Protein AF-A0A836RSI5-F1 (afdb_monomer_lite)

Sequence (346 aa):
MASHDTDRPVGLPMGRVRILQGLGRGTFRFGAGRRHGQEFLDGTPDRGEDDVMPGHDIHDKNGGCTPSCEEIVDILPEPFMVIGRDYRIVATNAAYRRHYGVSAEEVVGRRCHEVSHRSPVPCSQNGEHCPLEEVLARGEPFQVIHTHFDARGRRERVQLQAVPIRDAAGEVRFIGEYIHPIVERPLADELLVGRSARMLQLVSLLQRVAPTRTTVLLLGESGVGKEQAAKYVHHYSSRAEGPFVVVDCGTLGEQLIESELFGYEKGAFTGATSAKKGLFEAAEGGTLFIDEICELPLPLQTKLLRVLETGMVRRVGGTEYRQVDVRVIAATNRDIQAMVAEGRFR

Secondary structure (DSSP, 8-state):
--------------PPPEEEE-----------------------------------PPBPTTSPBPPPHHHHHHT-SS-EEEEETTSBEEEE-HHHHHHHT--STTTTTSBHHHHTS--SS-GGGGTS--HHHHHHHH-S-EEEEEEEE-TTS-EEEEEEEEEEEE-TTS-EEEEEEEEEE-------STT----SHHHHHHHHHHHHHTTS-S-EEEE--TTSSHHHHHHHHHHTSTTTTS-EEEEETTSS-HHHHHHHHHEE-TTSSTT--S-EE-HHHHTTTSEEEEETGGGS-HHHHHHHHHHHHH-EE--BT----EE---EEEEEESS-HHHHHHTTS--

Foldseek 3Di:
DDDDDDDDPDDFDDKAKDKDFDDDDDDDDDDDDDDDDDDDDDDDDDDDDDDPDDDDFDADPVRDGDDDPQRVQQVDQFWKWKAFLVQFTQYTYPNVCVFQVHDCVVGGRDGPCCQFVVDPDAPVVVVADGQSVVCLVPVAKDWDWDFGAGNVRDTWIWIKIWHFDADPVRHRGMIMITTQTLPPPPVPDPLDDDDDPSSSVLVSVLLVQLQDLTEMEIEIDPRNRLVSSVLSSQCNYPLNVFDEAEDELVPDDQVVLQCQAQWAAQPLDVPSNHTDHHSQQNRASGEYEYEACLSHAPVVLVQVVCCVVPQWGAHRVGDDIDHGRYRYYYYHHDDQVVCVVVVSHD

pLDDT: mean 78.24, std 23.55, range [19.39, 97.81]

Radius of gyration: 27.04 Å; chains: 1; bounding box: 60×68×81 Å

Structure (mmCIF, N/CA/C/O backbone):
data_AF-A0A836RSI5-F1
#
_entry.id   AF-A0A836RSI5-F1
#
loop_
_atom_site.group_PDB
_atom_site.id
_atom_site.type_symbol
_atom_site.label_atom_id
_atom_site.label_alt_id
_atom_site.label_comp_id
_atom_site.label_asym_id
_atom_site.label_entity_id
_atom_site.label_seq_id
_atom_site.pdbx_PDB_ins_code
_atom_site.Cartn_x
_atom_site.Cartn_y
_atom_site.Cartn_z
_atom_site.occupancy
_atom_site.B_iso_or_equiv
_atom_site.auth_seq_id
_atom_site.auth_comp_id
_atom_site.auth_asym_id
_atom_site.auth_atom_id
_atom_site.pdbx_PDB_model_num
ATOM 1 N N . MET A 1 1 ? 30.906 31.677 25.980 1.00 34.94 1 MET A N 1
ATOM 2 C CA . MET A 1 1 ? 31.162 31.198 24.606 1.00 34.94 1 MET A CA 1
ATOM 3 C C . MET A 1 1 ? 31.424 29.706 24.683 1.00 34.94 1 MET A C 1
ATOM 5 O O . MET A 1 1 ? 32.535 29.312 24.997 1.00 34.94 1 MET A O 1
ATOM 9 N N . ALA A 1 2 ? 30.390 28.892 24.502 1.00 27.67 2 ALA A N 1
ATOM 10 C CA . ALA A 1 2 ? 30.524 27.453 24.316 1.00 27.67 2 ALA A CA 1
ATOM 11 C C . ALA A 1 2 ? 29.662 27.114 23.100 1.00 27.67 2 ALA A C 1
ATOM 13 O O . ALA A 1 2 ? 28.466 27.397 23.080 1.00 27.67 2 ALA A O 1
ATOM 14 N N . SER A 1 3 ? 30.346 26.681 22.053 1.00 27.52 3 SER A N 1
ATOM 15 C CA . SER A 1 3 ? 29.849 26.413 20.715 1.00 27.52 3 SER A CA 1
ATOM 16 C C . SER A 1 3 ? 29.013 25.137 20.669 1.00 27.52 3 SER A C 1
ATOM 18 O O . SER A 1 3 ? 29.376 24.124 21.265 1.00 27.52 3 SER A O 1
ATOM 20 N N . HIS A 1 4 ? 27.923 25.225 19.911 1.00 30.23 4 HIS A N 1
ATOM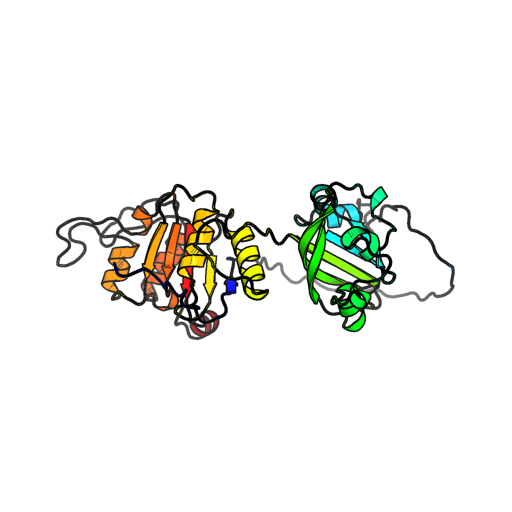 21 C CA . HIS A 1 4 ? 27.182 24.118 19.318 1.00 30.23 4 HIS A CA 1
ATOM 22 C C . HIS A 1 4 ? 28.097 23.166 18.536 1.00 30.23 4 HIS A C 1
ATOM 24 O O . HIS A 1 4 ? 28.929 23.651 17.778 1.00 30.23 4 HIS A O 1
ATOM 30 N N . ASP A 1 5 ? 27.908 21.857 18.730 1.00 28.20 5 ASP A N 1
ATOM 31 C CA . ASP A 1 5 ? 27.828 20.774 17.722 1.00 28.20 5 ASP A CA 1
ATOM 32 C C . ASP A 1 5 ? 27.964 19.429 18.474 1.00 28.20 5 ASP A C 1
ATOM 34 O O . ASP A 1 5 ? 28.908 19.212 19.226 1.00 28.20 5 ASP A O 1
ATOM 38 N N . THR A 1 6 ? 27.040 18.476 18.403 1.00 27.25 6 THR A N 1
ATOM 39 C CA . THR A 1 6 ? 26.722 17.723 17.191 1.00 27.25 6 THR A CA 1
ATOM 40 C C . THR A 1 6 ? 25.402 16.980 17.385 1.00 27.25 6 THR A C 1
ATOM 42 O O . THR A 1 6 ? 25.261 16.144 18.279 1.00 27.25 6 THR A O 1
ATOM 45 N N . ASP A 1 7 ? 24.454 17.269 16.50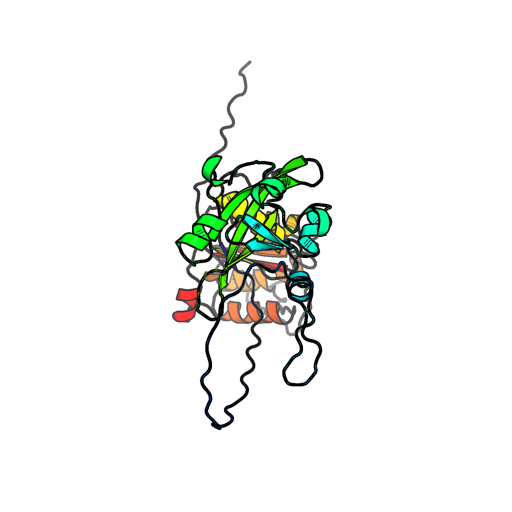3 1.00 29.47 7 ASP A N 1
ATOM 46 C CA . ASP A 1 7 ? 23.248 16.481 16.286 1.00 29.47 7 ASP A CA 1
ATOM 47 C C . ASP A 1 7 ? 23.637 15.279 15.406 1.00 29.47 7 ASP A C 1
ATOM 49 O O . ASP A 1 7 ? 23.950 15.422 14.221 1.00 29.47 7 ASP A O 1
ATOM 53 N N . ARG A 1 8 ? 23.756 14.086 16.003 1.00 24.39 8 ARG A N 1
ATOM 54 C CA . ARG A 1 8 ? 24.007 12.846 15.250 1.00 24.39 8 ARG A CA 1
ATOM 55 C C . ARG A 1 8 ? 22.661 12.229 14.868 1.00 24.39 8 ARG A C 1
ATOM 57 O O . ARG A 1 8 ? 21.928 11.837 15.775 1.00 24.39 8 ARG A O 1
ATOM 64 N N . PRO A 1 9 ? 22.356 12.032 13.572 1.00 25.66 9 PRO A N 1
ATOM 65 C CA . PRO A 1 9 ? 21.170 11.288 13.179 1.00 25.66 9 PRO A CA 1
ATOM 66 C C . PRO A 1 9 ? 21.317 9.832 13.634 1.00 25.66 9 PRO A C 1
ATOM 68 O O . PRO A 1 9 ? 22.233 9.113 13.226 1.00 25.66 9 PRO A O 1
ATOM 71 N N . VAL A 1 10 ? 20.417 9.411 14.520 1.00 25.97 10 VAL A N 1
ATOM 72 C CA . VAL A 1 10 ? 20.300 8.030 14.991 1.00 25.97 10 VAL A CA 1
ATOM 73 C C . VAL A 1 10 ? 19.854 7.170 13.808 1.00 25.97 10 VAL A C 1
ATOM 75 O O . VAL A 1 10 ? 18.738 7.302 13.310 1.00 25.97 10 VAL A O 1
ATOM 78 N N . GLY A 1 11 ? 20.743 6.302 13.323 1.00 24.23 11 GLY A N 1
ATOM 79 C CA . GLY A 1 11 ? 20.411 5.315 12.299 1.00 24.23 11 GLY A CA 1
ATOM 80 C C . GLY A 1 11 ? 19.395 4.309 12.839 1.00 24.23 11 GLY A C 1
ATOM 81 O O . GLY A 1 11 ? 19.700 3.560 13.764 1.00 24.23 11 GLY A O 1
ATOM 82 N N . LEU A 1 12 ? 18.191 4.294 12.263 1.00 27.52 12 LEU A N 1
ATOM 83 C CA . LEU A 1 12 ? 17.170 3.287 12.555 1.00 27.52 12 LEU A CA 1
ATOM 84 C C . LEU A 1 12 ? 17.584 1.923 11.959 1.00 27.52 12 LEU A C 1
ATOM 86 O O . LEU A 1 12 ? 18.074 1.878 10.825 1.00 27.52 12 LEU A O 1
ATOM 90 N N . PRO A 1 13 ? 17.397 0.803 12.683 1.00 25.72 13 PRO A N 1
ATOM 91 C CA . PRO A 1 13 ? 17.714 -0.530 12.178 1.00 25.72 13 PRO A CA 1
ATOM 92 C C . PRO A 1 13 ? 16.812 -0.910 10.990 1.00 25.72 13 PRO A C 1
ATOM 94 O O . PRO A 1 13 ? 15.602 -0.687 10.998 1.00 25.72 13 PRO A O 1
ATOM 97 N N . MET A 1 14 ? 17.415 -1.492 9.947 1.00 33.25 14 MET A N 1
ATOM 98 C CA . MET A 1 14 ? 16.729 -1.882 8.709 1.00 33.25 14 MET A CA 1
ATOM 99 C C . MET A 1 14 ? 15.898 -3.161 8.886 1.00 33.25 14 MET A C 1
ATOM 101 O O . MET A 1 14 ? 16.349 -4.251 8.534 1.00 33.25 14 MET A O 1
ATOM 105 N N . GLY A 1 15 ? 14.670 -3.037 9.384 1.00 32.12 15 GLY A N 1
ATOM 106 C CA . GLY A 1 15 ? 13.679 -4.113 9.302 1.00 32.12 15 GLY A CA 1
ATOM 107 C C . GLY A 1 15 ? 12.875 -4.077 7.994 1.00 32.12 15 GLY A C 1
ATOM 108 O O . GLY A 1 15 ? 12.830 -3.072 7.281 1.00 32.12 15 GLY A O 1
ATOM 109 N N . ARG A 1 16 ? 12.261 -5.206 7.623 1.00 42.44 16 ARG A N 1
ATOM 110 C CA . ARG A 1 16 ? 11.507 -5.351 6.363 1.00 42.44 16 ARG A CA 1
ATOM 111 C C . ARG A 1 16 ? 10.075 -4.848 6.533 1.00 42.44 16 ARG A C 1
ATOM 113 O O . ARG A 1 16 ? 9.347 -5.416 7.337 1.00 42.44 16 ARG A O 1
ATOM 120 N N . VAL A 1 17 ? 9.658 -3.867 5.727 1.00 39.50 17 VAL A N 1
ATOM 121 C CA . VAL A 1 17 ? 8.244 -3.474 5.600 1.00 39.50 17 VAL A CA 1
ATOM 122 C C . VAL A 1 17 ? 7.644 -4.084 4.326 1.00 39.50 17 VAL A C 1
ATOM 124 O O . VAL A 1 17 ? 8.194 -3.896 3.241 1.00 39.50 17 VAL A O 1
ATOM 127 N N . ARG A 1 18 ? 6.538 -4.830 4.431 1.00 55.84 18 ARG A N 1
ATOM 128 C CA . ARG A 1 18 ? 5.745 -5.340 3.291 1.00 55.84 18 ARG A CA 1
ATOM 129 C C . ARG A 1 18 ? 4.348 -4.726 3.306 1.00 55.84 18 ARG A C 1
ATOM 131 O O . ARG A 1 18 ? 3.788 -4.513 4.375 1.00 55.84 18 ARG A O 1
ATOM 138 N N . ILE A 1 19 ? 3.787 -4.486 2.123 1.00 48.62 19 ILE A N 1
ATOM 139 C CA . ILE A 1 19 ? 2.439 -3.936 1.949 1.00 48.62 19 ILE A CA 1
ATOM 140 C C . ILE A 1 19 ? 1.537 -5.016 1.350 1.00 48.62 19 ILE A C 1
ATOM 142 O O . ILE A 1 19 ? 1.866 -5.568 0.301 1.00 48.62 19 ILE A O 1
ATOM 146 N N . LEU A 1 20 ? 0.400 -5.294 1.991 1.00 57.97 20 LEU A N 1
ATOM 147 C CA . LEU A 1 20 ? -0.682 -6.091 1.405 1.00 57.97 20 LEU A CA 1
ATOM 148 C C . LEU A 1 20 ? -1.872 -5.174 1.097 1.00 57.97 20 LEU A C 1
ATOM 150 O O . LEU A 1 20 ? -2.328 -4.427 1.964 1.00 57.97 20 LEU A O 1
ATOM 154 N N . GLN A 1 21 ? -2.359 -5.221 -0.146 1.00 44.75 21 GLN A N 1
ATOM 155 C CA . GLN A 1 21 ? -3.597 -4.561 -0.564 1.00 44.75 21 GLN A CA 1
ATOM 156 C C . GLN A 1 21 ? -4.751 -5.564 -0.495 1.00 44.75 21 GLN A C 1
ATOM 158 O O . GLN A 1 21 ? -4.599 -6.715 -0.910 1.00 44.75 21 GLN A O 1
ATOM 163 N N . GLY A 1 22 ? -5.903 -5.132 0.024 1.00 36.94 22 GLY A N 1
ATOM 164 C CA . GLY A 1 22 ? -7.121 -5.939 0.047 1.00 36.94 22 GLY A CA 1
ATOM 165 C C . GLY A 1 22 ? -7.579 -6.288 -1.371 1.00 36.94 22 GLY A C 1
ATOM 166 O O . GLY A 1 22 ? -8.196 -5.471 -2.047 1.00 36.94 22 GLY A O 1
ATOM 167 N N . LEU A 1 23 ? -7.273 -7.505 -1.821 1.00 28.47 23 LEU A N 1
ATOM 168 C CA . LEU A 1 23 ? -7.879 -8.115 -3.000 1.00 28.47 23 LEU A CA 1
ATOM 169 C C . LEU A 1 23 ? -9.341 -8.429 -2.670 1.00 28.47 23 LEU A C 1
ATOM 171 O O . LEU A 1 23 ? -9.625 -9.374 -1.932 1.00 28.47 23 LEU A O 1
ATOM 175 N N . GLY A 1 24 ? -10.271 -7.654 -3.228 1.00 24.12 24 GLY A N 1
ATOM 176 C CA . GLY A 1 24 ? -11.671 -8.057 -3.307 1.00 24.12 24 GLY A CA 1
ATOM 177 C C . GLY A 1 24 ? -11.766 -9.398 -4.036 1.00 24.12 24 GLY A C 1
ATOM 178 O O . GLY A 1 24 ? -11.476 -9.490 -5.227 1.00 24.12 24 GLY A O 1
ATOM 179 N N . ARG A 1 25 ? -12.119 -10.462 -3.310 1.00 26.61 25 ARG A N 1
ATOM 180 C CA . ARG A 1 25 ? -12.379 -11.788 -3.877 1.00 26.61 25 ARG A CA 1
ATOM 181 C C . ARG A 1 25 ? -13.787 -11.823 -4.463 1.00 26.61 25 ARG A C 1
ATOM 183 O O . ARG A 1 25 ? -14.758 -11.643 -3.739 1.00 26.61 25 ARG A O 1
ATOM 190 N N . GLY A 1 26 ? -13.883 -12.161 -5.744 1.00 21.77 26 GLY A N 1
ATOM 191 C CA . GLY A 1 26 ? -15.102 -12.656 -6.378 1.00 21.77 26 GLY A CA 1
ATOM 192 C C . GLY A 1 26 ? -14.785 -13.902 -7.200 1.00 21.77 26 GLY A C 1
ATOM 193 O O . GLY A 1 26 ? -14.620 -13.820 -8.410 1.00 21.77 26 GLY A O 1
ATOM 194 N N . THR A 1 27 ? -14.644 -15.060 -6.554 1.00 21.83 27 THR A N 1
ATOM 195 C CA . THR A 1 27 ? -14.546 -16.361 -7.233 1.00 21.83 27 THR A CA 1
ATOM 196 C C . THR A 1 27 ? -15.952 -16.900 -7.495 1.00 21.83 27 THR A C 1
ATOM 198 O O . THR A 1 27 ? -16.599 -17.428 -6.593 1.00 21.83 27 THR A O 1
ATOM 201 N N . PHE A 1 28 ? -16.423 -16.801 -8.739 1.00 20.34 28 PHE A N 1
ATOM 202 C CA . PHE A 1 28 ? -17.609 -17.521 -9.206 1.00 20.34 28 PHE A CA 1
ATOM 203 C C . PHE A 1 28 ? -17.212 -18.937 -9.647 1.00 20.34 28 PHE A C 1
ATOM 205 O O . PHE A 1 28 ? -16.355 -19.113 -10.510 1.00 20.34 28 PHE A O 1
ATOM 212 N N . ARG A 1 29 ? -17.838 -19.959 -9.051 1.00 19.39 29 ARG A N 1
ATOM 213 C CA . ARG A 1 29 ? -17.830 -21.338 -9.563 1.00 19.39 29 ARG A CA 1
ATOM 214 C C . ARG A 1 29 ? -19.018 -21.511 -10.508 1.00 19.39 29 ARG A C 1
ATOM 216 O O . ARG A 1 29 ? -20.154 -21.367 -10.068 1.00 19.39 29 ARG A O 1
ATOM 223 N N . PHE A 1 30 ? -18.756 -21.911 -11.749 1.00 22.53 30 PHE A N 1
ATOM 224 C CA . PHE A 1 30 ? -19.751 -22.562 -12.605 1.00 22.53 30 PHE A CA 1
ATOM 225 C C . PHE A 1 30 ? -19.312 -23.990 -12.930 1.00 22.53 30 PHE A C 1
ATOM 227 O O . PHE A 1 30 ? -18.125 -24.305 -12.982 1.00 22.53 30 PHE A O 1
ATOM 234 N N . GLY A 1 31 ? -20.316 -24.862 -12.992 1.00 22.73 31 GLY A N 1
ATOM 235 C CA . GLY A 1 31 ? -20.210 -26.304 -12.833 1.00 22.73 31 GLY A CA 1
ATOM 236 C C . GLY A 1 31 ? -19.827 -27.085 -14.085 1.00 22.73 31 GLY A C 1
ATOM 237 O O . GLY A 1 31 ? -19.764 -26.573 -15.198 1.00 22.73 31 GLY A O 1
ATOM 238 N N . ALA A 1 32 ? -19.576 -28.369 -13.842 1.00 24.48 32 ALA A N 1
ATOM 239 C CA . ALA A 1 32 ? -19.104 -29.352 -14.800 1.00 24.48 32 ALA A CA 1
ATOM 240 C C . ALA A 1 32 ? -20.077 -29.584 -15.974 1.00 24.48 32 ALA A C 1
ATOM 242 O O . ALA A 1 32 ? -21.269 -29.820 -15.775 1.00 24.48 32 ALA A O 1
ATOM 243 N N . GLY A 1 33 ? -19.525 -29.613 -17.190 1.00 24.66 33 GLY A N 1
ATOM 244 C CA . GLY A 1 33 ? -20.195 -29.972 -18.441 1.00 24.66 33 GLY A CA 1
ATOM 245 C C . GLY A 1 33 ? -19.287 -30.855 -19.303 1.00 24.66 33 GLY A C 1
ATOM 246 O O . GLY A 1 33 ? -18.088 -30.630 -19.373 1.00 24.66 33 GLY A O 1
ATOM 247 N N . ARG A 1 34 ? -19.856 -31.920 -19.871 1.00 26.00 34 ARG A N 1
ATOM 248 C CA . ARG A 1 34 ? -19.208 -33.143 -20.382 1.00 26.00 34 ARG A CA 1
ATOM 249 C C . ARG A 1 34 ? -18.391 -32.995 -21.684 1.00 26.00 34 ARG A C 1
ATOM 251 O O . ARG A 1 34 ? -18.621 -32.110 -22.493 1.00 26.00 34 ARG A O 1
ATOM 258 N N . ARG A 1 35 ? -17.519 -34.000 -21.861 1.00 26.81 35 ARG A N 1
ATOM 259 C CA . ARG A 1 35 ? -16.724 -34.447 -23.030 1.00 26.81 35 ARG A CA 1
ATOM 260 C C . ARG A 1 35 ? -17.459 -34.441 -24.380 1.00 26.81 35 ARG A C 1
ATOM 262 O O . ARG A 1 35 ? -18.623 -34.820 -24.391 1.00 26.81 35 ARG A O 1
ATOM 269 N N . HIS A 1 36 ? -16.700 -34.239 -25.465 1.00 27.55 36 HIS A N 1
ATOM 270 C CA . HIS A 1 36 ? -16.528 -35.019 -26.727 1.00 27.55 36 HIS A CA 1
ATOM 271 C C . HIS A 1 36 ? -15.366 -34.299 -27.479 1.00 27.55 36 HIS A C 1
ATOM 273 O O . HIS A 1 36 ? -15.321 -33.079 -27.422 1.00 27.55 36 HIS A O 1
ATOM 279 N N . GLY A 1 37 ? -14.329 -34.868 -28.102 1.00 23.00 37 GLY A N 1
ATOM 280 C CA . GLY A 1 37 ? -14.074 -36.195 -28.652 1.00 23.00 37 GLY A CA 1
ATOM 281 C C . GLY A 1 37 ? -14.062 -36.135 -30.187 1.00 23.00 37 GLY A C 1
ATOM 282 O O . GLY A 1 37 ? -15.122 -36.377 -30.745 1.00 23.00 37 GLY A O 1
ATOM 283 N N . GLN A 1 38 ? -12.927 -35.820 -30.844 1.00 27.62 38 GLN A N 1
ATOM 284 C CA . GLN A 1 38 ? -12.587 -36.286 -32.211 1.00 27.62 38 GLN A CA 1
ATOM 285 C C . GLN A 1 38 ? -11.153 -35.924 -32.665 1.00 27.62 38 GLN A C 1
ATOM 287 O O . GLN A 1 38 ? -10.589 -34.926 -32.224 1.00 27.62 38 GLN A O 1
ATOM 292 N N . GLU A 1 39 ? -10.585 -36.792 -33.508 1.00 24.47 39 GLU A N 1
ATOM 293 C CA . GLU A 1 39 ? -9.169 -36.954 -33.883 1.00 24.47 39 GLU A CA 1
ATOM 294 C C . GLU A 1 39 ? -8.815 -36.457 -35.313 1.00 24.47 39 GLU A C 1
ATOM 296 O O . GLU A 1 39 ? -9.712 -36.238 -36.126 1.00 24.47 39 GLU A O 1
ATOM 301 N N . PHE A 1 40 ? -7.494 -36.461 -35.599 1.00 25.19 40 PHE A N 1
ATOM 302 C CA . PHE A 1 40 ? -6.768 -36.519 -36.897 1.00 25.19 40 PHE A CA 1
ATOM 303 C C . PHE A 1 40 ? -6.760 -35.231 -37.771 1.00 25.19 40 PHE A C 1
ATOM 305 O O . PHE A 1 40 ? -7.749 -34.518 -37.831 1.00 25.19 40 PHE A O 1
ATOM 312 N N . LEU A 1 41 ? -5.680 -34.802 -38.451 1.00 27.27 41 LEU A N 1
ATOM 313 C CA . LEU A 1 41 ? -4.585 -35.502 -39.144 1.00 27.27 41 LEU A CA 1
ATOM 314 C C . LEU A 1 41 ? -3.234 -34.747 -39.102 1.00 27.27 41 LEU A C 1
ATOM 316 O O . LEU A 1 41 ? -3.162 -33.540 -38.886 1.00 27.27 41 LEU A O 1
ATOM 320 N N . ASP A 1 42 ? -2.206 -35.545 -39.376 1.00 26.56 42 ASP A N 1
ATOM 321 C CA . ASP A 1 42 ? -0.772 -35.311 -39.558 1.00 26.56 42 ASP A CA 1
ATOM 322 C C . ASP A 1 42 ? -0.417 -34.414 -40.768 1.00 26.56 42 ASP A C 1
ATOM 324 O O . ASP A 1 42 ? -1.144 -34.395 -41.764 1.00 26.56 42 ASP A O 1
ATOM 328 N N . GLY A 1 43 ? 0.727 -33.718 -40.711 1.00 25.45 43 GLY A N 1
ATOM 329 C CA . GLY A 1 43 ? 1.243 -32.925 -41.836 1.00 25.45 43 GLY A CA 1
ATOM 330 C C . GLY A 1 43 ? 2.348 -31.918 -41.484 1.00 25.45 43 GLY A C 1
ATOM 331 O O . GLY A 1 43 ? 2.076 -30.772 -41.147 1.00 25.45 43 GLY A O 1
ATOM 332 N N . THR A 1 44 ? 3.607 -32.325 -41.640 1.00 25.98 44 THR A N 1
ATOM 333 C CA . THR A 1 44 ? 4.763 -31.447 -41.950 1.00 25.98 44 THR A CA 1
ATOM 334 C C . THR A 1 44 ? 5.313 -31.875 -43.327 1.00 25.98 44 THR A C 1
ATOM 336 O O . THR A 1 44 ? 4.912 -32.957 -43.772 1.00 25.98 44 THR A O 1
ATOM 339 N N . PRO A 1 45 ? 6.217 -31.141 -44.025 1.00 43.22 45 PRO A N 1
ATOM 340 C CA . PRO A 1 45 ? 7.017 -29.968 -43.618 1.00 43.22 45 PRO A CA 1
ATOM 341 C C . PRO A 1 45 ? 7.093 -28.827 -44.676 1.00 43.22 45 PRO A C 1
ATOM 343 O O . PRO A 1 45 ? 6.623 -28.990 -45.795 1.00 43.22 45 PRO A O 1
ATOM 346 N N . ASP A 1 46 ? 7.697 -27.674 -44.346 1.00 26.36 46 ASP A N 1
ATOM 347 C CA . ASP A 1 46 ? 8.992 -27.193 -44.899 1.00 26.36 46 ASP A CA 1
ATOM 348 C C . ASP A 1 46 ? 9.272 -25.703 -44.563 1.00 26.36 46 ASP A C 1
ATOM 350 O O . ASP A 1 46 ? 8.382 -24.943 -44.187 1.00 26.36 46 ASP A O 1
ATOM 354 N N . ARG A 1 47 ? 10.557 -25.342 -44.625 1.00 39.72 47 ARG A N 1
ATOM 355 C CA . ARG A 1 47 ? 11.243 -24.106 -44.219 1.00 39.72 47 ARG A CA 1
ATOM 356 C C . ARG A 1 47 ? 11.028 -22.918 -45.177 1.00 39.72 47 ARG A C 1
ATOM 358 O O . ARG A 1 47 ? 10.928 -23.103 -46.383 1.00 39.72 47 ARG A O 1
ATOM 365 N N . GLY A 1 48 ? 11.135 -21.707 -44.627 1.00 26.17 48 GLY A N 1
ATOM 366 C CA . GLY A 1 48 ? 11.342 -20.420 -45.319 1.00 26.17 48 GLY A CA 1
ATOM 367 C C . GLY A 1 48 ? 11.095 -19.289 -44.313 1.00 26.17 48 GLY A C 1
ATOM 368 O O . GLY A 1 48 ? 10.011 -19.229 -43.751 1.00 26.17 48 GLY A O 1
ATOM 369 N N . GLU A 1 49 ? 12.149 -18.692 -43.757 1.00 32.38 49 GLU A N 1
ATOM 370 C CA . GLU A 1 49 ? 12.696 -17.368 -44.117 1.00 32.38 49 GLU A CA 1
ATOM 371 C C . GLU A 1 49 ? 11.922 -16.183 -43.512 1.00 32.38 49 GLU A C 1
ATOM 373 O O . GLU A 1 49 ? 10.725 -16.239 -43.255 1.00 32.38 49 GLU A O 1
ATOM 378 N N . ASP A 1 50 ? 12.696 -15.162 -43.152 1.00 44.12 50 ASP A N 1
ATOM 379 C CA . ASP A 1 50 ? 12.346 -14.038 -42.294 1.00 44.12 50 ASP A CA 1
ATOM 380 C C . ASP A 1 50 ? 11.256 -13.143 -42.897 1.00 44.12 50 ASP A C 1
ATOM 382 O O . ASP A 1 50 ? 11.504 -12.457 -43.884 1.00 44.12 50 ASP A O 1
ATOM 386 N N . ASP A 1 51 ? 10.098 -13.059 -42.237 1.00 31.50 51 ASP A N 1
ATOM 387 C CA . ASP A 1 51 ? 9.093 -12.034 -42.522 1.00 31.50 51 ASP A CA 1
ATOM 388 C C . ASP A 1 51 ? 8.816 -11.185 -41.275 1.00 31.50 51 ASP A C 1
ATOM 390 O O . ASP A 1 51 ? 8.334 -11.644 -40.232 1.00 31.50 51 ASP A O 1
ATOM 394 N N . VAL A 1 52 ? 9.143 -9.899 -41.402 1.00 37.31 52 VAL A N 1
ATOM 395 C CA . VAL A 1 52 ? 8.676 -8.821 -40.530 1.00 37.31 52 VAL A CA 1
ATOM 396 C C . VAL A 1 52 ? 7.157 -8.760 -40.680 1.00 37.31 52 VAL A C 1
ATOM 398 O O . VAL A 1 52 ? 6.663 -8.310 -41.706 1.00 37.31 52 VAL A O 1
ATOM 401 N N . MET A 1 53 ? 6.422 -9.240 -39.676 1.00 35.66 53 MET A N 1
ATOM 402 C CA . MET A 1 53 ? 4.957 -9.313 -39.708 1.00 35.66 53 MET A CA 1
ATOM 403 C C . MET A 1 53 ? 4.338 -7.908 -39.821 1.00 35.66 53 MET A C 1
ATOM 405 O O . MET A 1 53 ? 4.435 -7.138 -38.860 1.00 35.66 53 MET A O 1
ATOM 409 N N . PRO A 1 54 ? 3.663 -7.558 -40.933 1.00 36.31 54 PRO A N 1
ATOM 410 C CA . PRO A 1 54 ? 2.715 -6.457 -40.937 1.00 36.31 54 PRO A CA 1
ATOM 411 C C . PRO A 1 54 ? 1.453 -6.913 -40.193 1.00 36.31 54 PRO A C 1
ATOM 413 O O . PRO A 1 54 ? 1.113 -8.097 -40.207 1.00 36.31 54 PRO A O 1
ATOM 416 N N . GLY A 1 55 ? 0.768 -5.987 -39.520 1.00 42.78 55 GLY A N 1
ATOM 417 C CA . GLY A 1 55 ? -0.445 -6.278 -38.754 1.00 42.78 55 GLY A CA 1
ATOM 418 C C . GLY A 1 55 ? -1.483 -7.032 -39.590 1.00 42.78 55 GLY A C 1
ATOM 419 O O . GLY A 1 55 ? -2.096 -6.458 -40.484 1.00 42.78 55 GLY A O 1
ATOM 420 N N . HIS A 1 56 ? -1.661 -8.318 -39.295 1.00 43.78 56 HIS A N 1
ATOM 421 C CA . HIS A 1 56 ? -2.746 -9.135 -39.817 1.00 43.78 56 HIS A CA 1
ATOM 422 C C . HIS A 1 56 ? -3.766 -9.356 -38.705 1.00 43.78 56 HIS A C 1
ATOM 424 O O . HIS A 1 56 ? -3.423 -9.858 -37.632 1.00 43.78 56 HIS A O 1
ATOM 430 N N . ASP A 1 57 ? -5.018 -8.998 -38.988 1.00 40.91 57 ASP A N 1
ATOM 431 C CA . ASP A 1 57 ? -6.165 -9.320 -38.149 1.00 40.91 57 ASP A CA 1
ATOM 432 C C . ASP A 1 57 ? -6.237 -10.839 -37.952 1.00 40.91 57 ASP A C 1
ATOM 434 O O . ASP A 1 57 ? -6.396 -11.619 -38.896 1.00 40.91 57 ASP A O 1
ATOM 438 N N . ILE A 1 58 ? -6.088 -11.276 -36.703 1.00 47.09 58 ILE A N 1
ATOM 439 C CA . ILE A 1 58 ? -6.283 -12.672 -36.324 1.00 47.09 58 ILE A CA 1
ATOM 440 C C . ILE A 1 58 ? -7.803 -12.876 -36.267 1.00 47.09 58 ILE A C 1
ATOM 442 O O . ILE A 1 58 ? -8.492 -12.199 -35.510 1.00 47.09 58 ILE A O 1
ATOM 446 N N . HIS A 1 59 ? -8.370 -13.777 -37.065 1.00 45.44 59 HIS A N 1
ATOM 447 C CA . HIS A 1 59 ? -9.795 -14.121 -36.979 1.00 45.44 59 HIS A CA 1
ATOM 448 C C . HIS A 1 59 ? -10.004 -15.303 -36.018 1.00 45.44 59 HIS A C 1
ATOM 450 O O . HIS A 1 59 ? -9.331 -16.327 -36.147 1.00 45.44 59 HIS A O 1
ATOM 456 N N . ASP A 1 60 ? -10.945 -15.190 -35.072 1.00 55.91 60 ASP A N 1
ATOM 457 C CA . ASP A 1 60 ? -11.368 -16.324 -34.235 1.00 55.91 60 ASP A CA 1
ATOM 458 C C . ASP A 1 60 ? -12.148 -17.343 -35.090 1.00 55.91 60 ASP A C 1
ATOM 460 O O . ASP A 1 60 ? -12.763 -16.992 -36.101 1.00 55.91 60 ASP A O 1
ATOM 464 N N . LYS A 1 61 ? -12.185 -18.612 -34.663 1.00 55.88 61 LYS A N 1
ATOM 465 C CA . LYS A 1 61 ? -12.862 -19.741 -35.329 1.00 55.88 61 LYS A CA 1
ATOM 466 C C . LYS A 1 61 ? -14.354 -19.497 -35.616 1.00 55.88 61 LYS A C 1
ATOM 468 O O . LYS A 1 61 ? -14.942 -20.244 -36.392 1.00 55.88 61 LYS A O 1
ATOM 473 N N . ASN A 1 62 ? -14.945 -18.457 -35.024 1.00 52.62 62 ASN A N 1
ATOM 474 C CA . ASN A 1 62 ? -16.338 -18.041 -35.191 1.00 52.62 62 ASN A CA 1
ATOM 475 C C . ASN A 1 62 ? -16.528 -16.725 -35.981 1.00 52.62 62 ASN A C 1
ATOM 477 O O . ASN A 1 62 ? -17.626 -16.173 -35.971 1.00 52.62 62 ASN A O 1
ATOM 481 N N . GLY A 1 63 ? -15.495 -16.195 -36.648 1.00 54.44 63 GLY A N 1
ATOM 482 C CA . GLY A 1 63 ? -15.606 -14.970 -37.458 1.00 54.44 63 GLY A CA 1
ATOM 483 C C . GLY A 1 63 ? -15.756 -13.676 -36.646 1.00 54.44 63 GLY A C 1
ATOM 484 O O . GLY A 1 63 ? -16.172 -12.654 -37.187 1.00 54.44 63 GLY A O 1
ATOM 485 N N . GLY A 1 64 ? -15.432 -13.713 -35.350 1.00 60.53 64 GLY A N 1
ATOM 486 C CA . GLY A 1 64 ? -15.311 -12.524 -34.508 1.00 60.53 64 GLY A CA 1
ATOM 487 C C . GLY A 1 64 ? -13.976 -11.803 -34.722 1.00 60.53 64 GLY A C 1
ATOM 488 O O . GLY A 1 64 ? -12.982 -12.419 -35.112 1.00 60.53 64 GLY A O 1
ATOM 489 N N . CYS A 1 65 ? -13.961 -10.494 -34.456 1.00 62.38 65 CYS A N 1
ATOM 490 C CA . CYS A 1 65 ? -12.737 -9.694 -34.409 1.00 62.38 65 CYS A CA 1
ATOM 491 C C . CYS A 1 65 ? -11.901 -10.131 -33.195 1.00 62.38 65 CYS A C 1
ATOM 493 O O . CYS A 1 65 ? -12.377 -10.026 -32.061 1.00 62.38 65 CYS A O 1
ATOM 495 N N . THR A 1 66 ? -10.693 -10.653 -33.421 1.00 68.81 66 THR A N 1
ATOM 496 C CA . THR A 1 66 ? -9.746 -10.936 -32.334 1.00 68.81 66 THR A CA 1
ATOM 497 C C . THR A 1 66 ? -8.889 -9.694 -32.142 1.00 68.81 66 THR A C 1
ATOM 499 O O . THR A 1 66 ? -8.370 -9.184 -33.135 1.00 68.81 66 THR A O 1
ATOM 502 N N . PRO A 1 67 ? -8.722 -9.197 -30.907 1.00 79.69 67 PRO A N 1
ATOM 503 C CA . PRO A 1 67 ? -7.876 -8.039 -30.675 1.00 79.69 67 PRO A CA 1
ATOM 504 C C . PRO A 1 67 ? -6.437 -8.346 -31.091 1.00 79.69 67 PRO A C 1
ATOM 506 O O . PRO A 1 67 ? -5.905 -9.428 -30.820 1.00 79.69 67 PRO A O 1
ATOM 509 N N . SER A 1 68 ? -5.804 -7.372 -31.730 1.00 82.62 68 SER A N 1
ATOM 510 C CA . SER A 1 68 ? -4.383 -7.395 -32.041 1.00 82.62 68 SER A CA 1
ATOM 511 C C . SER A 1 68 ? -3.542 -7.422 -30.759 1.00 82.62 68 SER A C 1
ATOM 513 O O . SER A 1 68 ? -3.967 -6.986 -29.685 1.00 82.62 68 SER A O 1
ATOM 515 N N . CYS A 1 69 ? -2.299 -7.902 -30.857 1.00 79.69 69 CYS A N 1
ATOM 516 C CA . CYS A 1 69 ? -1.364 -7.862 -29.729 1.00 79.69 69 CYS A CA 1
ATOM 517 C C . CYS A 1 69 ? -1.151 -6.434 -29.199 1.00 79.69 69 CYS A C 1
ATOM 519 O O . CYS A 1 69 ? -0.944 -6.267 -27.999 1.00 79.69 69 CYS A O 1
ATOM 521 N N . GLU A 1 70 ? -1.218 -5.423 -30.072 1.00 80.88 70 GLU A N 1
ATOM 522 C CA . GLU A 1 70 ? -1.101 -4.013 -29.695 1.00 80.88 70 GLU A CA 1
ATOM 523 C C . GLU A 1 70 ? -2.298 -3.557 -28.850 1.00 80.88 70 GLU A C 1
ATOM 525 O O . GLU A 1 70 ? -2.110 -3.018 -27.760 1.00 80.88 70 GLU A O 1
ATOM 530 N N . GLU A 1 71 ? -3.521 -3.873 -29.280 1.00 84.38 71 GLU A N 1
ATOM 531 C CA . GLU A 1 71 ? -4.737 -3.578 -28.513 1.00 84.38 71 GLU A CA 1
ATOM 532 C C . GLU A 1 71 ? -4.737 -4.271 -27.147 1.00 84.38 71 GLU A C 1
ATOM 534 O O . GLU A 1 71 ? -5.175 -3.686 -26.158 1.00 84.38 71 GLU A O 1
ATOM 539 N N . ILE A 1 72 ? -4.203 -5.495 -27.064 1.00 88.19 72 ILE A N 1
ATOM 540 C CA . ILE A 1 72 ? -4.083 -6.227 -25.798 1.00 88.19 72 ILE A CA 1
ATOM 541 C C . ILE A 1 72 ? -3.109 -5.529 -24.847 1.00 88.19 72 ILE A C 1
ATOM 543 O O . ILE A 1 72 ? -3.418 -5.395 -23.666 1.00 88.19 72 ILE A O 1
ATOM 547 N N . VAL A 1 73 ? -1.933 -5.092 -25.307 1.00 90.38 73 VAL A N 1
ATOM 548 C CA . VAL A 1 73 ? -0.968 -4.435 -24.406 1.00 90.38 73 VAL A CA 1
ATOM 549 C C . VAL A 1 73 ? -1.385 -3.007 -24.045 1.00 90.38 73 VAL A C 1
ATOM 551 O O . VAL A 1 73 ? -1.034 -2.527 -22.965 1.00 90.38 73 VAL A O 1
ATOM 554 N N . ASP A 1 74 ? -2.172 -2.339 -24.892 1.00 92.31 74 ASP A N 1
ATOM 555 C CA . ASP A 1 74 ? -2.677 -0.980 -24.663 1.00 92.31 74 ASP A CA 1
ATOM 556 C C . ASP A 1 74 ? -3.664 -0.872 -23.491 1.00 92.31 74 ASP A C 1
ATOM 558 O O . ASP A 1 74 ? -3.788 0.206 -22.904 1.00 92.31 74 ASP A O 1
ATOM 562 N N . ILE A 1 75 ? -4.300 -1.976 -23.076 1.00 88.88 75 ILE A N 1
ATOM 563 C CA . ILE A 1 75 ? -5.151 -1.990 -21.872 1.00 88.88 75 ILE A CA 1
ATOM 564 C C . ILE A 1 75 ? -4.335 -1.911 -20.574 1.00 88.88 75 ILE A C 1
ATOM 566 O O . ILE A 1 75 ? -4.893 -1.628 -19.511 1.00 88.88 75 ILE A O 1
ATOM 570 N N . LEU A 1 76 ? -3.030 -2.205 -20.630 1.00 88.69 76 LEU A N 1
ATOM 571 C CA . LEU A 1 76 ? -2.181 -2.206 -19.446 1.00 88.69 76 LEU A CA 1
ATOM 572 C C . LEU A 1 76 ? -1.968 -0.759 -18.968 1.00 88.69 76 LEU A C 1
ATOM 574 O O . LEU A 1 76 ? -1.553 0.098 -19.751 1.00 88.69 76 LEU A O 1
ATOM 578 N N . PRO A 1 77 ? -2.226 -0.463 -17.681 1.00 83.25 77 PRO A N 1
ATOM 579 C CA . PRO A 1 77 ? -2.207 0.910 -17.177 1.00 83.25 77 PRO A CA 1
ATOM 580 C C . PRO A 1 77 ? -0.792 1.487 -17.037 1.00 83.25 77 PRO A C 1
ATOM 582 O O . PRO A 1 77 ? -0.625 2.705 -16.974 1.00 83.25 77 PRO A O 1
ATOM 585 N N . GLU A 1 78 ? 0.222 0.626 -16.963 1.00 87.31 78 GLU A N 1
ATOM 586 C CA . GLU A 1 78 ? 1.619 0.996 -16.739 1.00 87.31 78 GLU A CA 1
ATOM 587 C C . GLU A 1 78 ? 2.429 0.899 -18.039 1.00 87.31 78 GLU A C 1
ATOM 589 O O . GLU A 1 78 ? 2.063 0.112 -18.918 1.00 87.31 78 GLU A O 1
ATOM 594 N N . PRO A 1 79 ? 3.518 1.681 -18.191 1.00 95.00 79 PRO A N 1
ATOM 595 C CA . PRO A 1 79 ? 4.422 1.555 -19.325 1.00 95.00 79 PRO A CA 1
ATOM 596 C C . PRO A 1 79 ? 4.885 0.110 -19.517 1.00 95.00 79 PRO A C 1
ATOM 598 O O . PRO A 1 79 ? 5.460 -0.499 -18.614 1.00 95.00 79 PRO A O 1
ATOM 601 N N . PHE A 1 80 ? 4.616 -0.427 -20.702 1.00 96.31 80 PHE A N 1
ATOM 602 C CA . PHE A 1 80 ? 4.901 -1.809 -21.044 1.00 96.31 80 PHE A CA 1
ATOM 603 C C . PHE A 1 80 ? 5.475 -1.907 -22.453 1.00 96.31 80 PHE A C 1
ATOM 605 O O . PHE A 1 80 ? 5.050 -1.193 -23.368 1.00 96.31 80 PHE A O 1
ATOM 612 N N . MET A 1 81 ? 6.426 -2.816 -22.631 1.00 95.62 81 MET A N 1
ATOM 613 C CA . MET A 1 81 ? 7.019 -3.113 -23.929 1.00 95.62 81 MET A CA 1
ATOM 614 C C . MET A 1 81 ? 7.297 -4.604 -24.095 1.00 95.62 81 MET A C 1
ATOM 616 O O . MET A 1 81 ? 7.470 -5.331 -23.122 1.00 95.62 81 MET A O 1
ATOM 620 N N . VAL A 1 82 ? 7.352 -5.052 -25.346 1.00 96.50 82 VAL A N 1
ATOM 621 C CA . VAL A 1 82 ? 7.703 -6.423 -25.721 1.00 96.50 82 VAL A CA 1
ATOM 622 C C . VAL A 1 82 ? 9.030 -6.403 -26.461 1.00 96.50 82 VAL A C 1
ATOM 624 O O . VAL A 1 82 ? 9.203 -5.626 -27.399 1.00 96.50 82 VAL A O 1
ATOM 627 N N . ILE A 1 83 ? 9.958 -7.262 -26.050 1.00 97.19 83 ILE A N 1
ATOM 628 C CA . ILE A 1 83 ? 11.325 -7.316 -26.567 1.00 97.19 83 ILE A CA 1
ATOM 629 C C . ILE A 1 83 ? 11.617 -8.725 -27.096 1.00 97.19 83 ILE A C 1
ATOM 631 O O . ILE A 1 83 ? 11.316 -9.724 -26.441 1.00 97.19 83 ILE A O 1
ATOM 635 N N . GLY A 1 84 ? 12.185 -8.806 -28.298 1.00 95.50 84 GLY A N 1
ATOM 636 C CA . GLY A 1 84 ? 12.676 -10.037 -28.911 1.00 95.50 84 GLY A CA 1
ATOM 637 C C . GLY A 1 84 ? 14.050 -10.457 -28.385 1.00 95.50 84 GLY A C 1
ATOM 638 O O . GLY A 1 84 ? 14.759 -9.690 -27.737 1.00 95.50 84 GLY A O 1
ATOM 639 N N . ARG A 1 85 ? 14.457 -11.692 -28.697 1.00 94.75 85 ARG A N 1
ATOM 640 C CA . ARG A 1 85 ? 15.734 -12.282 -28.237 1.00 94.75 85 ARG A CA 1
ATOM 641 C C . ARG A 1 85 ? 16.981 -11.532 -28.721 1.00 94.75 85 ARG A C 1
ATOM 643 O O . ARG A 1 85 ? 18.045 -11.686 -28.135 1.00 94.75 85 ARG A O 1
ATOM 650 N N . ASP A 1 86 ? 16.854 -10.734 -29.778 1.00 95.38 86 ASP A N 1
ATOM 651 C CA . ASP A 1 86 ? 17.905 -9.909 -30.380 1.00 95.38 86 ASP A CA 1
ATOM 652 C C . ASP A 1 86 ? 17.887 -8.451 -29.878 1.00 95.38 86 ASP A C 1
ATOM 654 O O . ASP A 1 86 ? 18.431 -7.554 -30.528 1.00 95.38 86 ASP A O 1
ATOM 658 N N . TYR A 1 87 ? 17.274 -8.218 -28.712 1.00 97.00 87 TYR A N 1
ATOM 659 C CA . TYR A 1 87 ? 17.092 -6.916 -28.065 1.00 97.00 87 TYR A CA 1
ATOM 660 C C . TYR A 1 87 ? 16.120 -5.976 -28.782 1.00 97.00 87 TYR A C 1
ATOM 662 O O . TYR A 1 87 ? 15.914 -4.863 -28.295 1.00 97.00 87 TYR A O 1
ATOM 670 N N . ARG A 1 88 ? 15.511 -6.368 -29.910 1.00 97.12 88 ARG A N 1
ATOM 671 C CA . ARG A 1 88 ? 14.596 -5.483 -30.641 1.00 97.12 88 ARG A CA 1
ATOM 672 C C . ARG A 1 88 ? 13.258 -5.343 -29.947 1.00 97.12 88 ARG A C 1
ATOM 674 O O . ARG A 1 88 ? 12.659 -6.320 -29.507 1.00 97.12 88 ARG A O 1
ATOM 681 N N . ILE A 1 89 ? 12.773 -4.114 -29.896 1.00 96.62 89 ILE A N 1
ATOM 682 C CA . ILE A 1 89 ? 11.453 -3.790 -29.376 1.00 96.62 89 ILE A CA 1
ATOM 683 C C . ILE A 1 89 ? 10.429 -4.157 -30.447 1.00 96.62 89 ILE A C 1
ATOM 685 O O . ILE A 1 89 ? 10.481 -3.644 -31.560 1.00 96.62 89 ILE A O 1
ATOM 689 N N . VAL A 1 90 ? 9.511 -5.056 -30.112 1.00 94.50 90 VAL A N 1
ATOM 690 C CA . VAL A 1 90 ? 8.479 -5.571 -31.023 1.00 94.50 90 VAL A CA 1
ATOM 691 C C . VAL A 1 90 ? 7.170 -4.815 -30.840 1.00 94.50 90 VAL A C 1
ATOM 693 O O . VAL A 1 90 ? 6.458 -4.573 -31.806 1.00 94.50 90 VAL A O 1
ATOM 696 N N . ALA A 1 91 ? 6.865 -4.411 -29.607 1.00 94.62 91 ALA A N 1
ATOM 697 C CA . ALA A 1 91 ? 5.684 -3.619 -29.300 1.00 94.62 91 ALA A CA 1
ATOM 698 C C . ALA A 1 91 ? 5.933 -2.718 -28.090 1.00 94.62 91 ALA A C 1
ATOM 700 O O . ALA A 1 91 ? 6.745 -3.023 -27.216 1.00 94.62 91 ALA A O 1
ATOM 701 N N . THR A 1 92 ? 5.187 -1.623 -28.021 1.00 95.69 92 THR A N 1
ATOM 702 C CA . THR A 1 92 ? 5.052 -0.773 -26.833 1.00 95.69 92 THR A CA 1
ATOM 703 C C . THR A 1 92 ? 3.574 -0.520 -26.617 1.00 95.69 92 THR A C 1
ATOM 705 O O . THR A 1 92 ? 2.806 -0.593 -27.575 1.00 95.69 92 THR A O 1
ATOM 708 N N . ASN A 1 93 ? 3.169 -0.213 -25.391 1.00 95.31 93 ASN A N 1
ATOM 709 C CA . ASN A 1 93 ? 1.799 0.200 -25.132 1.00 95.31 93 ASN A CA 1
ATOM 710 C C . ASN A 1 93 ? 1.631 1.730 -25.098 1.00 95.31 93 ASN A C 1
ATOM 712 O O . ASN A 1 93 ? 2.594 2.503 -25.050 1.00 95.31 93 ASN A O 1
ATOM 716 N N . ALA A 1 94 ? 0.382 2.185 -25.067 1.00 93.38 94 ALA A N 1
ATOM 717 C CA . ALA A 1 94 ? 0.030 3.596 -25.036 1.00 93.38 94 ALA A CA 1
ATOM 718 C C . ALA A 1 94 ? 0.570 4.308 -23.785 1.00 93.38 94 ALA A C 1
ATOM 720 O O . ALA A 1 94 ? 0.908 5.492 -23.846 1.00 93.38 94 ALA A O 1
ATOM 721 N N . ALA A 1 95 ? 0.680 3.608 -22.651 1.00 92.56 95 ALA A N 1
ATOM 722 C CA . ALA A 1 95 ? 1.271 4.159 -21.434 1.00 92.56 95 ALA A CA 1
ATOM 723 C C . ALA A 1 95 ? 2.773 4.446 -21.601 1.00 92.56 95 ALA A C 1
ATOM 725 O O . ALA A 1 95 ? 3.224 5.522 -21.211 1.00 92.56 95 ALA A O 1
ATOM 726 N N . TYR A 1 96 ? 3.524 3.545 -22.242 1.00 94.69 96 TYR A N 1
ATOM 727 C CA . TYR A 1 96 ? 4.938 3.737 -22.564 1.00 94.69 96 TYR A CA 1
ATOM 728 C C . TYR A 1 96 ? 5.137 4.944 -23.481 1.00 94.69 96 TYR A C 1
ATOM 730 O O . TYR A 1 96 ? 5.914 5.844 -23.158 1.00 94.69 96 TYR A O 1
ATOM 738 N N . ARG A 1 97 ? 4.375 5.002 -24.582 1.00 93.62 97 ARG A N 1
ATOM 739 C CA . ARG A 1 97 ? 4.432 6.104 -25.555 1.00 93.62 97 ARG A CA 1
ATOM 740 C C . ARG A 1 97 ? 4.167 7.460 -24.902 1.00 93.62 97 ARG A C 1
ATOM 742 O O . ARG A 1 97 ? 4.923 8.407 -25.106 1.00 93.62 97 ARG A O 1
ATOM 749 N N . ARG A 1 98 ? 3.138 7.548 -24.049 1.00 91.19 98 ARG A N 1
ATOM 750 C CA . ARG A 1 98 ? 2.826 8.772 -23.291 1.00 91.19 98 ARG A CA 1
ATOM 751 C C . ARG A 1 98 ? 3.916 9.147 -22.287 1.00 91.19 98 ARG A C 1
ATOM 753 O O . ARG A 1 98 ? 4.233 10.327 -22.178 1.00 91.19 98 ARG A O 1
ATOM 760 N N . HIS A 1 99 ? 4.465 8.177 -21.553 1.00 88.81 99 HIS A N 1
ATOM 761 C CA . HIS A 1 99 ? 5.477 8.427 -20.518 1.00 88.81 99 HIS A CA 1
ATOM 762 C C . HIS A 1 99 ? 6.789 8.943 -21.115 1.00 88.81 99 HIS A C 1
ATOM 764 O O . HIS A 1 99 ? 7.330 9.948 -20.656 1.00 88.81 99 HIS A O 1
ATOM 770 N N . TYR A 1 100 ? 7.268 8.293 -22.176 1.00 90.69 100 TYR A N 1
ATOM 771 C CA . TYR A 1 100 ? 8.528 8.645 -22.832 1.00 90.69 100 TYR A CA 1
ATOM 772 C C . TYR A 1 100 ? 8.378 9.684 -23.949 1.00 90.69 100 TYR A C 1
ATOM 774 O O . TYR A 1 100 ? 9.388 10.131 -24.484 1.00 90.69 100 TYR A O 1
ATOM 782 N N . GLY A 1 101 ? 7.153 10.113 -24.270 1.00 90.69 101 GLY A N 1
ATOM 783 C CA . GLY A 1 101 ? 6.891 11.130 -25.291 1.00 90.69 101 GLY A CA 1
ATOM 784 C C . GLY A 1 101 ? 7.343 10.706 -26.689 1.00 90.69 101 GLY A C 1
ATOM 785 O O . GLY A 1 101 ? 7.867 11.535 -27.425 1.00 90.69 101 GLY A O 1
ATOM 786 N N . VAL A 1 102 ? 7.173 9.425 -27.018 1.00 91.19 102 VAL A N 1
ATOM 787 C CA . VAL A 1 102 ? 7.633 8.791 -28.265 1.00 91.19 102 VAL A CA 1
ATOM 788 C C . VAL A 1 102 ? 6.480 8.094 -28.980 1.00 91.19 102 VAL A C 1
ATOM 790 O O . VAL A 1 102 ? 5.541 7.605 -28.347 1.00 91.19 102 VAL A O 1
ATOM 793 N N . SER A 1 103 ? 6.558 8.019 -30.303 1.00 91.94 103 SER A N 1
ATOM 794 C CA . SER A 1 103 ? 5.666 7.212 -31.138 1.00 91.94 103 SER A CA 1
ATOM 795 C C . SER A 1 103 ? 6.135 5.753 -31.236 1.00 91.94 103 SER A C 1
ATOM 797 O 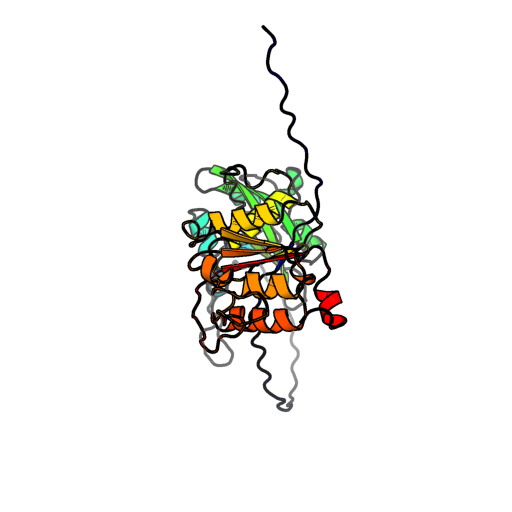O . SER A 1 103 ? 7.272 5.418 -30.897 1.00 91.94 103 SER A O 1
ATOM 799 N N . ALA A 1 104 ? 5.255 4.862 -31.706 1.00 88.94 104 ALA A N 1
ATOM 800 C CA . ALA A 1 104 ? 5.629 3.473 -31.980 1.00 88.94 104 ALA A CA 1
ATOM 801 C C . ALA A 1 104 ? 6.706 3.388 -33.078 1.00 88.94 104 ALA A C 1
ATOM 803 O O . ALA A 1 104 ? 7.661 2.631 -32.935 1.00 88.94 104 ALA A O 1
ATOM 804 N N . GLU A 1 105 ? 6.598 4.216 -34.120 1.00 89.88 105 GLU A N 1
ATOM 805 C CA . GLU A 1 105 ? 7.524 4.270 -35.262 1.00 89.88 105 GLU A CA 1
ATOM 806 C C . GLU A 1 105 ? 8.961 4.637 -34.852 1.00 89.88 105 GLU A C 1
ATOM 808 O O . GLU A 1 105 ? 9.926 4.162 -35.446 1.00 89.88 105 GLU A O 1
ATOM 813 N N . GLU A 1 106 ? 9.126 5.445 -33.801 1.00 90.31 106 GLU A N 1
ATOM 814 C CA . GLU A 1 106 ? 10.441 5.860 -33.293 1.00 90.31 106 GLU A CA 1
ATOM 815 C C . GLU A 1 106 ? 11.166 4.783 -32.473 1.00 90.31 106 GLU A C 1
ATOM 817 O O . GLU A 1 106 ? 12.371 4.915 -32.215 1.00 90.31 106 GLU A O 1
ATOM 822 N N . VAL A 1 107 ? 10.443 3.754 -32.019 1.00 93.06 107 VAL A N 1
ATOM 823 C CA . VAL A 1 107 ? 10.902 2.805 -30.993 1.00 93.06 107 VAL A CA 1
ATOM 824 C C . VAL A 1 107 ? 10.869 1.359 -31.484 1.00 93.06 107 VAL A C 1
ATOM 826 O O . VAL A 1 107 ? 11.833 0.621 -31.272 1.00 93.06 107 VAL A O 1
ATOM 829 N N . VAL A 1 108 ? 9.782 0.942 -32.134 1.00 93.94 108 VAL A N 1
ATOM 830 C CA . VAL A 1 108 ? 9.611 -0.424 -32.639 1.00 93.94 108 VAL A CA 1
ATOM 831 C C . VAL A 1 108 ? 10.677 -0.723 -33.697 1.00 93.94 108 VAL A C 1
ATOM 833 O O . VAL A 1 108 ? 11.019 0.108 -34.533 1.00 93.94 108 VAL A O 1
ATOM 836 N N . GLY A 1 109 ? 11.267 -1.914 -33.616 1.00 93.69 109 GLY A N 1
ATOM 837 C CA . GLY A 1 109 ? 12.376 -2.362 -34.458 1.00 93.69 109 GLY A CA 1
ATOM 838 C C . GLY A 1 109 ? 13.766 -1.948 -33.963 1.00 93.69 109 GLY A C 1
ATOM 839 O O . GLY A 1 109 ? 14.754 -2.574 -34.360 1.00 93.69 109 GLY A O 1
ATOM 840 N N . ARG A 1 110 ? 13.881 -0.959 -33.067 1.00 96.62 110 ARG A N 1
ATOM 841 C CA . ARG A 1 110 ? 15.160 -0.556 -32.450 1.00 96.62 110 ARG A CA 1
ATOM 842 C C . ARG A 1 110 ? 15.511 -1.437 -31.261 1.00 96.62 110 ARG A C 1
ATOM 844 O O . ARG A 1 110 ? 14.651 -2.144 -30.739 1.00 96.62 110 ARG A O 1
ATOM 851 N N . ARG A 1 111 ? 16.768 -1.403 -30.810 1.00 97.44 111 ARG A N 1
ATOM 852 C CA . ARG A 1 111 ? 17.185 -2.197 -29.646 1.00 97.44 111 ARG A CA 1
ATOM 853 C C . ARG A 1 111 ? 16.836 -1.497 -28.336 1.00 97.44 111 ARG A C 1
ATOM 855 O O . ARG A 1 111 ? 17.011 -0.287 -28.204 1.00 97.44 111 ARG A O 1
ATOM 862 N N . CYS A 1 112 ? 16.412 -2.261 -27.331 1.00 94.56 112 CYS A N 1
ATOM 863 C CA . CYS A 1 112 ? 16.034 -1.731 -26.019 1.00 94.56 112 CYS A CA 1
ATOM 864 C C . CYS A 1 112 ? 17.149 -0.892 -25.375 1.00 94.56 112 CYS A C 1
ATOM 866 O O . CYS A 1 112 ? 16.882 0.176 -24.835 1.00 94.56 112 CYS A O 1
ATOM 868 N N . HIS A 1 113 ? 18.413 -1.300 -25.508 1.00 94.00 113 HIS A N 1
ATOM 869 C CA . HIS A 1 113 ? 19.551 -0.554 -24.968 1.00 94.00 113 HIS A CA 1
ATOM 870 C C . HIS A 1 113 ? 19.852 0.752 -25.733 1.00 94.00 113 HIS A C 1
ATOM 872 O O . HIS A 1 113 ? 20.378 1.695 -25.144 1.00 94.00 113 HIS A O 1
ATOM 878 N N . GLU A 1 114 ? 19.475 0.861 -27.009 1.00 93.62 114 GLU A N 1
ATOM 879 C CA . GLU A 1 114 ? 19.610 2.101 -27.789 1.00 93.62 114 GLU A CA 1
ATOM 880 C C . GLU A 1 114 ? 18.547 3.125 -27.388 1.00 93.62 114 GLU A C 1
ATOM 882 O O . GLU A 1 114 ? 18.825 4.323 -27.343 1.00 93.62 114 GLU A O 1
ATOM 887 N N . VAL A 1 115 ? 17.336 2.651 -27.092 1.00 92.44 115 VAL A N 1
ATOM 888 C CA . VAL A 1 115 ? 16.200 3.499 -26.717 1.00 92.44 115 VAL A CA 1
ATOM 889 C C . VAL A 1 115 ? 16.276 3.870 -25.237 1.00 92.44 115 VAL A C 1
ATOM 891 O O . VAL A 1 115 ? 16.379 5.048 -24.900 1.00 92.44 115 VAL A O 1
ATOM 894 N N . SER A 1 116 ? 16.293 2.874 -24.352 1.00 90.62 116 SER A N 1
ATOM 895 C CA . SER A 1 116 ? 16.186 3.070 -22.905 1.00 90.62 116 SER A CA 1
ATOM 896 C C . SER A 1 116 ? 17.484 3.580 -22.278 1.00 90.62 116 SER A C 1
ATOM 898 O O . SER A 1 116 ? 17.443 4.447 -21.406 1.00 90.62 116 SER A O 1
ATOM 900 N N . HIS A 1 117 ? 18.641 3.087 -22.737 1.00 87.56 117 HIS A N 1
ATOM 901 C CA . HIS A 1 117 ? 19.953 3.394 -22.143 1.00 87.56 117 HIS A CA 1
ATOM 902 C C . HIS A 1 117 ? 20.826 4.314 -23.004 1.00 87.56 117 HIS A C 1
ATOM 904 O O . HIS A 1 117 ? 21.879 4.753 -22.542 1.00 87.56 117 HIS A O 1
ATOM 910 N N . ARG A 1 118 ? 20.413 4.612 -24.246 1.00 88.62 118 ARG A N 1
ATOM 911 C CA . ARG A 1 118 ? 21.212 5.373 -25.229 1.00 88.62 118 ARG A CA 1
ATOM 912 C C . ARG A 1 118 ? 22.613 4.784 -25.430 1.00 88.62 118 ARG A C 1
ATOM 914 O O . ARG A 1 118 ? 23.589 5.507 -25.610 1.00 88.62 118 ARG A O 1
ATOM 921 N N . SER A 1 119 ? 22.696 3.458 -25.376 1.00 89.75 119 SER A N 1
ATOM 922 C CA . SER A 1 119 ? 23.931 2.685 -25.459 1.00 89.75 119 SER A CA 1
ATOM 923 C C . SER A 1 119 ? 23.961 1.866 -26.752 1.00 89.75 119 SER A C 1
ATOM 925 O O . SER A 1 119 ? 22.932 1.299 -27.124 1.00 89.75 119 SER A O 1
ATOM 927 N N . PRO A 1 120 ? 25.120 1.731 -27.422 1.00 92.19 120 PRO A N 1
ATOM 928 C CA . PRO A 1 120 ? 25.272 0.826 -28.561 1.00 92.19 120 PRO A CA 1
ATOM 929 C C . PRO A 1 120 ? 25.374 -0.653 -28.145 1.00 92.19 120 PRO A C 1
ATOM 931 O O . PRO A 1 120 ? 25.254 -1.532 -28.995 1.00 92.19 120 PRO A O 1
ATOM 934 N N . VAL A 1 121 ? 25.594 -0.933 -26.855 1.00 91.12 121 VAL A N 1
ATOM 935 C CA . VAL A 1 121 ? 25.750 -2.287 -26.299 1.00 91.12 121 VAL A CA 1
ATOM 936 C C . VAL A 1 121 ? 24.695 -2.598 -25.226 1.00 91.12 121 VAL A C 1
ATOM 938 O O . VAL A 1 121 ? 24.197 -1.660 -24.588 1.00 91.12 121 VAL A O 1
ATOM 941 N N . PRO A 1 122 ? 24.364 -3.885 -24.996 1.00 92.31 122 PRO A N 1
ATOM 942 C CA . PRO A 1 122 ? 23.458 -4.317 -23.931 1.00 92.31 122 PRO A CA 1
ATOM 943 C C . PRO A 1 122 ? 23.876 -3.861 -22.529 1.00 92.31 122 PRO A C 1
ATOM 945 O O . PRO A 1 122 ? 25.053 -3.632 -22.251 1.00 92.31 122 PRO A O 1
ATOM 948 N N . CYS A 1 123 ? 22.901 -3.783 -21.621 1.00 88.44 123 CYS A N 1
ATOM 949 C CA . CYS A 1 123 ? 23.085 -3.289 -20.252 1.00 88.44 123 CYS A CA 1
ATOM 950 C C . CYS A 1 123 ? 24.131 -4.105 -19.465 1.00 88.44 123 CYS A C 1
ATOM 952 O O . CYS A 1 123 ? 24.909 -3.531 -18.705 1.00 88.44 123 CYS A O 1
ATOM 954 N N . SER A 1 124 ? 24.214 -5.416 -19.722 1.00 88.19 124 SER A N 1
ATOM 955 C CA . SER A 1 124 ? 25.212 -6.345 -19.164 1.00 88.19 124 SER A CA 1
ATOM 956 C C . SER A 1 124 ? 26.653 -5.905 -19.415 1.00 88.19 124 SER A C 1
ATOM 958 O O . SER A 1 124 ? 27.503 -5.990 -18.528 1.00 88.19 124 SER A O 1
ATOM 960 N N . GLN A 1 125 ? 26.922 -5.345 -20.594 1.00 86.56 125 GLN A N 1
ATOM 961 C CA . GLN A 1 125 ? 28.248 -4.861 -20.980 1.00 86.56 125 GLN A CA 1
ATOM 962 C C . GLN A 1 125 ? 28.578 -3.488 -20.385 1.00 86.56 125 GLN A C 1
ATOM 964 O O . GLN A 1 125 ? 29.739 -3.087 -20.373 1.00 86.56 125 GLN A O 1
ATOM 969 N N . ASN A 1 126 ? 27.579 -2.795 -19.837 1.00 79.31 126 ASN A N 1
ATOM 970 C CA . ASN A 1 126 ? 27.743 -1.549 -19.090 1.00 79.31 126 ASN A CA 1
ATOM 971 C C . ASN A 1 126 ? 27.802 -1.775 -17.567 1.00 79.31 126 ASN A C 1
ATOM 973 O O . ASN A 1 126 ? 27.757 -0.813 -16.802 1.00 79.31 126 ASN A O 1
ATOM 977 N N . GLY A 1 127 ? 27.909 -3.031 -17.117 1.00 74.81 127 GLY A N 1
ATOM 978 C CA . GLY A 1 127 ? 27.968 -3.384 -15.696 1.00 74.81 127 GLY A CA 1
ATOM 979 C C . GLY A 1 127 ? 26.609 -3.395 -14.988 1.00 74.81 127 GLY A C 1
ATOM 980 O O . GLY A 1 127 ? 26.571 -3.393 -13.758 1.00 74.81 127 GLY A O 1
ATOM 981 N N . GLU A 1 128 ? 25.501 -3.406 -15.733 1.00 77.75 128 GLU A N 1
ATOM 982 C CA . GLU A 1 128 ? 24.143 -3.554 -15.195 1.00 77.75 128 GLU A CA 1
ATOM 983 C C . GLU A 1 128 ? 23.629 -4.992 -15.379 1.00 77.75 128 GLU A C 1
ATOM 985 O O . GLU A 1 128 ? 24.062 -5.711 -16.270 1.00 77.75 128 GLU A O 1
ATOM 990 N N . HIS A 1 129 ? 22.669 -5.434 -14.566 1.00 81.62 129 HIS A N 1
ATOM 991 C CA . HIS A 1 129 ? 22.048 -6.751 -14.755 1.00 81.62 129 HIS A CA 1
ATOM 992 C C . HIS A 1 129 ? 20.925 -6.666 -15.789 1.00 81.62 129 HIS A C 1
ATOM 994 O O . HIS A 1 129 ? 19.831 -6.217 -15.465 1.00 81.62 129 HIS A O 1
ATOM 1000 N N . CYS A 1 130 ? 21.176 -7.119 -17.020 1.00 90.62 130 CYS A N 1
ATOM 1001 C CA . CYS A 1 130 ? 20.178 -7.065 -18.085 1.00 90.62 130 CYS A CA 1
ATOM 1002 C C . CYS A 1 130 ? 18.993 -8.014 -17.796 1.00 90.62 130 CYS A C 1
ATOM 1004 O O . CYS A 1 130 ? 19.188 -9.232 -17.755 1.00 90.62 130 CYS A O 1
ATOM 1006 N N . PRO A 1 131 ? 17.752 -7.507 -17.652 1.00 92.06 131 PRO A N 1
ATOM 1007 C CA . PRO A 1 131 ? 16.602 -8.346 -17.338 1.00 92.06 131 PRO A CA 1
ATOM 1008 C C . PRO A 1 131 ? 16.246 -9.291 -18.486 1.00 92.06 131 PRO A C 1
ATOM 1010 O O . PRO A 1 131 ? 15.816 -10.414 -18.237 1.00 92.06 131 PRO A O 1
ATOM 1013 N N . LEU A 1 132 ? 16.470 -8.870 -19.735 1.00 94.69 132 LEU A N 1
ATOM 1014 C CA . LEU A 1 132 ? 16.265 -9.709 -20.912 1.00 94.69 132 LEU A CA 1
ATOM 1015 C C . LEU A 1 132 ? 17.151 -10.956 -20.869 1.00 94.69 132 LEU A C 1
ATOM 1017 O O . LEU A 1 132 ? 16.648 -12.066 -21.009 1.00 94.69 132 LEU A O 1
ATOM 1021 N N . GLU A 1 133 ? 18.453 -10.785 -20.640 1.00 94.00 133 GLU A N 1
ATOM 1022 C CA . GLU A 1 133 ? 19.396 -11.905 -20.589 1.00 94.00 133 GLU A CA 1
ATOM 1023 C C . GLU A 1 133 ? 19.064 -12.874 -19.444 1.00 94.00 133 GLU A C 1
ATOM 1025 O O . GLU A 1 133 ? 19.076 -14.086 -19.649 1.00 94.00 133 GLU A O 1
ATOM 1030 N N . GLU A 1 134 ? 18.688 -12.362 -18.266 1.00 94.38 134 GLU A N 1
ATOM 1031 C CA . GLU A 1 134 ? 18.304 -13.191 -17.114 1.00 94.38 134 GLU A CA 1
ATOM 1032 C C . GLU A 1 134 ? 17.031 -14.007 -17.385 1.00 94.38 134 GLU A C 1
ATOM 1034 O O . GLU A 1 134 ? 16.988 -15.203 -17.084 1.00 94.38 134 GLU A O 1
ATOM 1039 N N . VAL A 1 135 ? 16.007 -13.404 -18.002 1.00 95.00 135 VAL A N 1
ATOM 1040 C CA . VAL A 1 135 ? 14.776 -14.123 -18.366 1.00 95.00 135 VAL A CA 1
ATOM 1041 C C . VAL A 1 135 ? 15.040 -15.151 -19.466 1.00 95.00 135 VAL A C 1
ATOM 1043 O O . VAL A 1 135 ? 14.509 -16.256 -19.387 1.00 95.00 135 VAL A O 1
ATOM 1046 N N . LEU A 1 136 ? 15.871 -14.844 -20.468 1.00 93.81 136 LEU A N 1
ATOM 1047 C CA . LEU A 1 136 ? 16.235 -15.821 -21.505 1.00 93.81 136 LEU A CA 1
ATOM 1048 C C . LEU A 1 136 ? 17.040 -16.991 -20.938 1.00 93.81 136 LEU A C 1
ATOM 1050 O O . LEU A 1 136 ? 16.852 -18.121 -21.379 1.00 93.81 136 LEU A O 1
ATOM 1054 N N . ALA A 1 137 ? 17.917 -16.732 -19.967 1.00 92.44 137 ALA A N 1
ATOM 1055 C CA . ALA A 1 137 ? 18.742 -17.763 -19.350 1.00 92.44 137 ALA A CA 1
ATOM 1056 C C . ALA A 1 137 ? 17.943 -18.673 -18.404 1.00 92.44 137 ALA A C 1
ATOM 1058 O O . ALA A 1 137 ? 18.184 -19.878 -18.366 1.00 92.44 137 ALA A O 1
ATOM 1059 N N . ARG A 1 138 ? 17.010 -18.110 -17.623 1.00 92.69 138 ARG A N 1
ATOM 1060 C CA . ARG A 1 138 ? 16.286 -18.844 -16.566 1.00 92.69 138 ARG A CA 1
ATOM 1061 C C . ARG A 1 138 ? 14.886 -19.289 -16.967 1.00 92.69 138 ARG A C 1
ATOM 1063 O O . ARG A 1 138 ? 14.354 -20.234 -16.397 1.00 92.69 138 ARG A O 1
ATOM 1070 N N . GLY A 1 139 ? 14.254 -18.586 -17.901 1.00 91.88 139 GLY A N 1
ATOM 1071 C CA . GLY A 1 139 ? 12.842 -18.765 -18.231 1.00 91.88 139 GLY A CA 1
ATOM 1072 C C . GLY A 1 139 ? 11.878 -18.333 -17.118 1.00 91.88 139 GLY A C 1
ATOM 1073 O O . GLY A 1 139 ? 10.698 -18.676 -17.160 1.00 91.88 139 GLY A O 1
ATOM 1074 N N . GLU A 1 140 ? 12.341 -17.590 -16.119 1.00 91.94 140 GLU A N 1
ATOM 1075 C CA . GLU A 1 140 ? 11.534 -17.141 -14.981 1.00 91.94 140 GLU A CA 1
ATOM 1076 C C . GLU A 1 140 ? 11.400 -15.614 -14.985 1.00 91.94 140 GLU A C 1
ATOM 1078 O O . GLU A 1 140 ? 12.295 -14.935 -15.491 1.00 91.94 140 GLU A O 1
ATOM 1083 N N . PRO A 1 141 ? 10.313 -15.048 -14.425 1.00 91.75 141 PRO A N 1
ATOM 1084 C CA . PRO A 1 141 ? 10.208 -13.610 -14.219 1.00 91.75 141 PRO A CA 1
ATOM 1085 C C . PRO A 1 141 ? 11.393 -13.047 -13.432 1.00 91.75 141 PRO A C 1
ATOM 1087 O O . PRO A 1 141 ? 11.823 -13.630 -12.435 1.00 91.75 141 PRO A O 1
ATOM 1090 N N . PHE A 1 142 ? 11.873 -11.875 -13.834 1.00 88.69 142 PHE A N 1
ATOM 1091 C CA . PHE A 1 142 ? 13.024 -11.225 -13.217 1.00 88.69 142 PHE A CA 1
ATOM 1092 C C . PHE A 1 142 ? 12.731 -9.756 -12.912 1.00 88.69 142 PHE A C 1
ATOM 1094 O O . PHE A 1 142 ? 12.023 -9.078 -13.658 1.00 88.69 142 PHE A O 1
ATOM 1101 N N . GLN A 1 143 ? 13.270 -9.258 -11.798 1.00 88.81 143 GLN A N 1
ATOM 1102 C CA . GLN A 1 143 ? 13.114 -7.867 -11.381 1.00 88.81 143 GLN A CA 1
ATOM 1103 C C . GLN A 1 143 ? 14.466 -7.228 -11.086 1.00 88.81 143 GLN A C 1
ATOM 1105 O O . GLN A 1 143 ? 15.276 -7.780 -10.341 1.00 88.81 143 GLN A O 1
ATOM 1110 N N . VAL A 1 144 ? 14.670 -6.022 -11.610 1.00 83.56 144 VAL A N 1
ATOM 1111 C CA . VAL A 1 144 ? 15.915 -5.259 -11.463 1.00 83.56 144 VAL A CA 1
ATOM 1112 C C . VAL A 1 144 ? 15.632 -3.760 -11.500 1.00 83.56 144 VAL A C 1
ATOM 1114 O O . VAL A 1 144 ? 14.568 -3.327 -11.935 1.00 83.56 144 VAL A O 1
ATOM 1117 N N . ILE A 1 145 ? 16.564 -2.955 -10.993 1.00 83.00 145 ILE A N 1
ATOM 1118 C CA . ILE A 1 145 ? 16.503 -1.494 -11.086 1.00 83.00 145 ILE A CA 1
ATOM 1119 C C . ILE A 1 145 ? 17.506 -1.036 -12.136 1.00 83.00 145 ILE A C 1
ATOM 1121 O O . ILE A 1 145 ? 18.691 -1.335 -12.009 1.00 83.00 145 ILE A O 1
ATOM 1125 N N . HIS A 1 146 ? 17.027 -0.275 -13.113 1.00 82.88 146 HIS A N 1
ATOM 1126 C CA . HIS A 1 146 ? 17.823 0.327 -14.178 1.00 82.88 146 HIS A CA 1
ATOM 1127 C C . HIS A 1 146 ? 17.805 1.853 -14.088 1.00 82.88 146 HIS A C 1
ATOM 1129 O O . HIS A 1 146 ? 16.962 2.453 -13.413 1.00 82.88 146 HIS A O 1
ATOM 1135 N N . THR A 1 147 ? 18.739 2.480 -14.802 1.00 83.12 147 THR A N 1
ATOM 1136 C CA . THR A 1 147 ? 18.668 3.906 -15.127 1.00 83.12 147 THR A CA 1
ATOM 1137 C C . THR A 1 147 ? 18.334 4.049 -16.607 1.00 83.12 147 THR A C 1
ATOM 1139 O O . THR A 1 147 ? 19.176 3.783 -17.461 1.00 83.12 147 THR A O 1
ATOM 1142 N N . HIS A 1 148 ? 17.103 4.453 -16.905 1.00 87.69 148 HIS A N 1
ATOM 1143 C CA . HIS A 1 148 ? 16.647 4.799 -18.249 1.00 87.69 148 HIS A CA 1
ATOM 1144 C C . HIS A 1 148 ? 16.794 6.305 -18.497 1.00 87.69 148 HIS A C 1
ATOM 1146 O O . HIS A 1 148 ? 17.168 7.066 -17.600 1.00 87.69 148 HIS A O 1
ATOM 1152 N N . PHE A 1 149 ? 16.504 6.751 -19.716 1.00 85.00 149 PHE A N 1
ATOM 1153 C CA . PHE A 1 149 ? 16.401 8.168 -20.053 1.00 85.00 149 PHE A CA 1
ATOM 1154 C C . PHE A 1 149 ? 14.962 8.555 -20.391 1.00 85.00 149 PHE A C 1
ATOM 1156 O O . PHE A 1 149 ? 14.306 7.884 -21.183 1.00 85.00 149 PHE A O 1
ATOM 1163 N N . ASP A 1 150 ? 14.496 9.668 -19.825 1.00 82.56 150 ASP A N 1
ATOM 1164 C CA . ASP A 1 150 ? 13.193 10.240 -20.164 1.00 82.56 150 ASP A CA 1
ATOM 1165 C C . ASP A 1 150 ? 13.206 10.955 -21.534 1.00 82.56 150 ASP A C 1
ATOM 1167 O O . ASP A 1 150 ? 14.254 11.126 -22.175 1.00 82.56 150 ASP A O 1
ATOM 1171 N N . ALA A 1 151 ? 12.033 11.441 -21.959 1.00 75.19 151 ALA A N 1
ATOM 1172 C CA . ALA A 1 151 ? 11.840 12.210 -23.196 1.00 75.19 151 ALA A CA 1
ATOM 1173 C C . ALA A 1 151 ? 12.789 13.419 -23.332 1.00 75.19 151 ALA A C 1
ATOM 1175 O O . ALA A 1 151 ? 13.118 13.858 -24.431 1.00 75.19 151 ALA A O 1
ATOM 1176 N N . ARG A 1 152 ? 13.238 13.982 -22.203 1.00 77.75 152 ARG A N 1
ATOM 1177 C CA . ARG A 1 152 ? 14.105 15.167 -22.125 1.00 77.75 152 ARG A CA 1
ATOM 1178 C C . ARG A 1 152 ? 15.584 14.796 -21.989 1.00 77.75 152 ARG A C 1
ATOM 1180 O O . ARG A 1 152 ? 16.423 15.680 -21.843 1.00 77.75 152 ARG A O 1
ATOM 1187 N N . GLY A 1 153 ? 15.916 13.505 -22.020 1.00 80.12 153 GLY A N 1
ATOM 1188 C CA . GLY A 1 153 ? 17.273 13.001 -21.836 1.00 80.12 153 GLY A CA 1
ATOM 1189 C C . GLY A 1 153 ? 17.801 13.094 -20.415 1.00 80.12 153 GLY A C 1
ATOM 1190 O O . GLY A 1 153 ? 19.015 13.055 -20.216 1.00 80.12 153 GLY A O 1
ATOM 1191 N N . ARG A 1 154 ? 16.918 13.187 -19.422 1.00 81.75 154 ARG A N 1
ATOM 1192 C CA . ARG A 1 154 ? 17.294 13.088 -18.013 1.00 81.75 154 ARG A CA 1
ATOM 1193 C C . ARG A 1 154 ? 17.310 11.624 -17.602 1.00 81.75 154 ARG A C 1
ATOM 1195 O O . ARG A 1 154 ? 16.488 10.838 -18.062 1.00 81.75 154 ARG A O 1
ATOM 1202 N N . ARG A 1 155 ? 18.244 11.271 -16.721 1.00 82.44 155 ARG A N 1
ATOM 1203 C CA . ARG A 1 155 ? 18.298 9.939 -16.114 1.00 82.44 155 ARG A CA 1
ATOM 1204 C C . ARG A 1 155 ? 17.068 9.736 -15.232 1.00 82.44 155 ARG A C 1
ATOM 1206 O O . ARG A 1 155 ? 16.812 10.539 -14.340 1.00 82.44 155 ARG A O 1
ATOM 1213 N N . GLU A 1 156 ? 16.346 8.659 -15.480 1.00 84.12 156 GLU A N 1
ATOM 1214 C CA . GLU A 1 156 ? 15.184 8.208 -14.729 1.00 84.12 156 GLU A CA 1
ATOM 1215 C C . GLU A 1 156 ? 15.499 6.825 -14.164 1.00 84.12 156 GLU A C 1
ATOM 1217 O O . GLU A 1 156 ? 15.842 5.902 -14.902 1.00 84.12 156 GLU A O 1
ATOM 1222 N N . ARG A 1 157 ? 15.399 6.657 -12.845 1.00 83.62 157 ARG A N 1
ATOM 1223 C CA . ARG A 1 157 ? 15.516 5.325 -12.253 1.00 83.62 157 ARG A CA 1
ATOM 1224 C C . ARG A 1 157 ? 14.188 4.610 -12.382 1.00 83.62 157 ARG A C 1
ATOM 1226 O O . ARG A 1 157 ? 13.145 5.161 -12.042 1.00 83.62 157 ARG A O 1
ATOM 1233 N N . VAL A 1 158 ? 14.236 3.369 -12.831 1.00 86.19 158 VAL A N 1
ATOM 1234 C CA . VAL A 1 158 ? 13.045 2.559 -13.064 1.00 86.19 158 VAL A CA 1
ATOM 1235 C C . VAL A 1 158 ? 13.228 1.188 -12.437 1.00 86.19 158 VAL A C 1
ATOM 1237 O O . VAL A 1 158 ? 14.327 0.630 -12.441 1.00 86.19 158 VAL A O 1
ATOM 1240 N N . GLN A 1 159 ? 12.157 0.644 -11.873 1.00 88.19 159 GLN A N 1
ATOM 1241 C CA . GLN A 1 159 ? 12.093 -0.766 -11.529 1.00 88.19 159 GLN A CA 1
ATOM 1242 C C . GLN A 1 159 ? 11.475 -1.506 -12.710 1.00 88.19 159 GLN A C 1
ATOM 1244 O O . GLN A 1 159 ? 10.340 -1.231 -13.092 1.00 88.19 159 GLN A O 1
ATOM 1249 N N . LEU A 1 160 ? 12.232 -2.442 -13.266 1.00 91.25 160 LEU A N 1
ATOM 1250 C CA . LEU A 1 160 ? 11.796 -3.293 -14.359 1.00 91.25 160 LEU A CA 1
ATOM 1251 C C . LEU A 1 160 ? 11.279 -4.610 -13.799 1.00 91.25 160 LEU A C 1
ATOM 1253 O O . LEU A 1 160 ? 11.898 -5.205 -12.911 1.00 91.25 160 LEU A O 1
ATOM 1257 N N . GLN A 1 161 ? 10.157 -5.067 -14.339 1.00 93.75 161 GLN A N 1
ATOM 1258 C CA . GLN A 1 161 ? 9.682 -6.430 -14.171 1.00 93.75 161 GLN A CA 1
ATOM 1259 C C . GLN A 1 161 ? 9.559 -7.076 -15.546 1.00 93.75 161 GLN A C 1
ATOM 1261 O O . GLN A 1 161 ? 8.640 -6.776 -16.307 1.00 93.75 161 GLN A O 1
ATOM 1266 N N . ALA A 1 162 ? 10.483 -7.986 -15.832 1.00 95.44 162 ALA A N 1
ATOM 1267 C CA . ALA A 1 162 ? 10.518 -8.749 -17.065 1.00 95.44 162 ALA A CA 1
ATOM 1268 C C . ALA A 1 162 ? 9.832 -10.105 -16.871 1.00 95.44 162 ALA A C 1
ATOM 1270 O O . ALA A 1 162 ? 10.069 -10.806 -15.884 1.00 95.44 162 ALA A O 1
ATOM 1271 N N . VAL A 1 163 ? 8.966 -10.473 -17.812 1.00 96.00 163 VAL A N 1
ATOM 1272 C CA . VAL A 1 163 ? 8.201 -11.722 -17.820 1.00 96.00 163 VAL A CA 1
ATOM 1273 C C . VAL A 1 163 ? 8.392 -12.456 -19.152 1.00 96.00 163 VAL A C 1
ATOM 1275 O O . VAL A 1 163 ? 8.325 -11.827 -20.210 1.00 96.00 163 VAL A O 1
ATOM 1278 N N . PRO A 1 164 ? 8.631 -13.780 -19.140 1.00 97.12 164 PRO A N 1
ATOM 1279 C CA . PRO A 1 164 ? 8.800 -14.552 -20.366 1.00 97.12 164 PRO A CA 1
ATOM 1280 C C . PRO A 1 164 ? 7.470 -14.703 -21.113 1.00 97.12 164 PRO A C 1
ATOM 1282 O O . PRO A 1 164 ? 6.453 -15.065 -20.521 1.00 97.12 164 PRO A O 1
ATOM 1285 N N . ILE A 1 165 ? 7.497 -14.504 -22.428 1.00 94.75 165 ILE A N 1
ATOM 1286 C CA . ILE A 1 165 ? 6.408 -14.829 -23.351 1.00 94.75 165 ILE A CA 1
ATOM 1287 C C . ILE A 1 165 ? 6.861 -16.038 -24.169 1.00 94.75 165 ILE A C 1
ATOM 1289 O O . ILE A 1 165 ? 7.852 -15.984 -24.907 1.00 94.75 165 ILE A O 1
ATOM 1293 N N . ARG A 1 166 ? 6.146 -17.148 -23.988 1.00 93.44 166 ARG A N 1
ATOM 1294 C CA . ARG A 1 166 ? 6.502 -18.451 -24.551 1.00 93.44 166 ARG A CA 1
ATOM 1295 C C . ARG A 1 166 ? 5.717 -18.742 -25.822 1.00 93.44 166 ARG A C 1
ATOM 1297 O O . ARG A 1 166 ? 4.579 -18.300 -25.960 1.00 93.44 166 ARG A O 1
ATOM 1304 N N . ASP A 1 167 ? 6.331 -19.482 -26.734 1.00 90.69 167 ASP A N 1
ATOM 1305 C CA . ASP A 1 167 ? 5.635 -20.044 -27.888 1.00 90.69 167 ASP A CA 1
ATOM 1306 C C . ASP A 1 167 ? 4.883 -21.343 -27.531 1.00 90.69 167 ASP A C 1
ATOM 1308 O O . ASP A 1 167 ? 4.842 -21.772 -26.375 1.00 90.69 167 ASP A O 1
ATOM 1312 N N . ALA A 1 168 ? 4.271 -21.977 -28.535 1.00 89.12 168 ALA A N 1
ATOM 1313 C CA . ALA A 1 168 ? 3.524 -23.223 -28.362 1.00 89.12 168 ALA A CA 1
ATOM 1314 C C . ALA A 1 168 ? 4.398 -24.416 -27.926 1.00 89.12 168 ALA A C 1
ATOM 1316 O O . ALA A 1 168 ? 3.869 -25.372 -27.362 1.00 89.12 168 ALA A O 1
ATOM 1317 N N . ALA A 1 169 ? 5.713 -24.365 -28.164 1.00 91.25 169 ALA A N 1
ATOM 1318 C CA . ALA A 1 169 ? 6.663 -25.377 -27.709 1.00 91.25 169 ALA A CA 1
ATOM 1319 C C . ALA A 1 169 ? 7.136 -25.128 -26.264 1.00 91.25 169 ALA A C 1
ATOM 1321 O O . ALA A 1 169 ? 7.816 -25.970 -25.684 1.00 91.25 169 ALA A O 1
ATOM 1322 N N . GLY A 1 170 ? 6.749 -23.997 -25.662 1.00 89.44 170 GLY A N 1
ATOM 1323 C CA . GLY A 1 170 ? 7.146 -23.602 -24.316 1.00 89.44 170 GLY A CA 1
ATOM 1324 C C . GLY A 1 170 ? 8.459 -22.822 -24.268 1.00 89.44 170 GLY A C 1
ATOM 1325 O O . GLY A 1 170 ? 8.896 -22.463 -23.174 1.00 89.44 170 GLY A O 1
ATOM 1326 N N . GLU A 1 171 ? 9.066 -22.501 -25.409 1.00 91.81 171 GLU A N 1
ATOM 1327 C CA . GLU A 1 171 ? 10.329 -21.769 -25.479 1.00 91.81 171 GLU A CA 1
ATOM 1328 C C . GLU A 1 171 ? 10.108 -20.265 -25.325 1.00 91.81 171 GLU A C 1
ATOM 1330 O O . GLU A 1 171 ? 9.137 -19.704 -25.834 1.00 91.81 171 GLU A O 1
ATOM 1335 N N . VAL A 1 172 ? 11.012 -19.579 -24.616 1.00 92.75 172 VAL A N 1
ATOM 1336 C CA . VAL A 1 172 ? 10.924 -18.119 -24.454 1.00 92.75 172 VAL A CA 1
ATOM 1337 C C . VAL A 1 172 ? 11.278 -17.450 -25.780 1.00 92.75 172 VAL A C 1
ATOM 1339 O O . VAL A 1 172 ? 12.433 -17.464 -26.215 1.00 92.75 172 VAL A O 1
ATOM 1342 N N . ARG A 1 173 ? 10.275 -16.849 -26.425 1.00 92.69 173 ARG A N 1
ATOM 1343 C CA . ARG A 1 173 ? 10.430 -16.163 -27.714 1.00 92.69 173 ARG A CA 1
ATOM 1344 C C . ARG A 1 173 ? 10.496 -14.649 -27.562 1.00 92.69 173 ARG A C 1
ATOM 1346 O O . ARG A 1 173 ? 11.258 -14.003 -28.279 1.00 92.69 173 ARG A O 1
ATOM 1353 N N . PHE A 1 174 ? 9.741 -14.100 -26.617 1.00 95.56 174 PHE A N 1
ATOM 1354 C CA . PHE A 1 174 ? 9.744 -12.675 -26.300 1.00 95.56 174 PHE A CA 1
ATOM 1355 C C . PHE A 1 174 ? 9.770 -12.462 -24.791 1.00 95.56 174 PHE A C 1
ATOM 1357 O O . PHE A 1 174 ? 9.522 -13.380 -24.007 1.00 95.56 174 PHE A O 1
ATOM 1364 N N . ILE A 1 175 ? 10.035 -11.229 -24.386 1.00 96.62 175 ILE A N 1
ATOM 1365 C CA . ILE A 1 175 ? 9.916 -10.770 -23.007 1.00 96.62 175 ILE A CA 1
ATOM 1366 C C . ILE A 1 175 ? 8.957 -9.597 -22.977 1.00 96.62 175 ILE A C 1
ATOM 1368 O O . ILE A 1 175 ? 9.114 -8.653 -23.745 1.00 96.62 175 ILE A O 1
ATOM 1372 N N . GLY A 1 176 ? 7.976 -9.659 -22.085 1.00 96.56 176 GLY A N 1
ATOM 1373 C CA . GLY A 1 176 ? 7.207 -8.492 -21.682 1.00 96.56 176 GLY A CA 1
ATOM 1374 C C . GLY A 1 176 ? 7.931 -7.776 -20.551 1.00 96.56 176 GLY A C 1
ATOM 1375 O O . GLY A 1 176 ? 8.329 -8.420 -19.585 1.00 96.56 176 GLY A O 1
ATOM 1376 N N . GLU A 1 177 ? 8.101 -6.467 -20.643 1.00 96.56 177 GLU A N 1
ATOM 1377 C CA . GLU A 1 177 ? 8.753 -5.661 -19.618 1.00 96.56 177 GLU A CA 1
ATOM 1378 C C . GLU A 1 177 ? 7.805 -4.568 -19.132 1.00 96.56 177 GLU A C 1
ATOM 1380 O O . GLU A 1 177 ? 7.416 -3.680 -19.891 1.00 96.56 177 GLU A O 1
ATOM 1385 N N . TYR A 1 178 ? 7.439 -4.643 -17.853 1.00 93.56 178 TYR A N 1
ATOM 1386 C CA . TYR A 1 178 ? 6.786 -3.552 -17.140 1.00 93.56 178 TYR A CA 1
ATOM 1387 C C . TYR A 1 178 ? 7.847 -2.589 -16.629 1.00 93.56 178 TYR A C 1
ATOM 1389 O O . TYR A 1 178 ? 8.817 -3.007 -15.987 1.00 93.56 178 TYR A O 1
ATOM 1397 N N . ILE A 1 179 ? 7.631 -1.301 -16.868 1.00 92.69 179 ILE A N 1
ATOM 1398 C CA . ILE A 1 179 ? 8.506 -0.238 -16.393 1.00 92.69 179 ILE A CA 1
ATOM 1399 C C . ILE A 1 179 ? 7.748 0.550 -15.338 1.00 92.69 179 ILE A C 1
ATOM 1401 O O . ILE A 1 179 ? 6.754 1.214 -15.627 1.00 92.69 179 ILE A O 1
ATOM 1405 N N . HIS A 1 180 ? 8.242 0.493 -14.106 1.00 85.69 180 HIS A N 1
ATOM 1406 C CA . HIS A 1 180 ? 7.734 1.300 -13.008 1.00 85.69 180 HIS A CA 1
ATOM 1407 C C . HIS A 1 180 ? 8.718 2.444 -12.747 1.00 85.69 180 HIS A C 1
ATOM 1409 O O . HIS A 1 180 ? 9.778 2.208 -12.152 1.00 85.69 180 HIS A O 1
ATOM 1415 N N . PRO A 1 181 ? 8.404 3.683 -13.169 1.00 79.38 181 PRO A N 1
ATOM 1416 C CA . PRO A 1 181 ? 9.191 4.847 -12.802 1.00 79.38 181 PRO A CA 1
ATOM 1417 C C . PRO A 1 181 ? 9.339 4.919 -11.287 1.00 79.38 181 PRO A C 1
ATOM 1419 O O . PRO A 1 181 ? 8.353 4.964 -10.545 1.00 79.38 181 PRO A O 1
ATOM 1422 N N . ILE A 1 182 ? 10.581 4.920 -10.812 1.00 73.56 182 ILE A N 1
ATOM 1423 C CA . ILE A 1 182 ? 10.861 5.238 -9.421 1.00 73.56 182 ILE A CA 1
ATOM 1424 C C . ILE A 1 182 ? 10.854 6.753 -9.386 1.00 73.56 182 ILE A C 1
ATOM 1426 O O . ILE A 1 182 ? 11.833 7.400 -9.760 1.00 73.56 182 ILE A O 1
ATOM 1430 N N . VAL A 1 183 ? 9.728 7.327 -8.968 1.00 61.25 183 VAL A N 1
ATOM 1431 C CA . VAL A 1 183 ? 9.686 8.757 -8.706 1.00 61.25 183 VAL A CA 1
ATOM 1432 C C . VAL A 1 183 ? 10.617 8.987 -7.523 1.00 61.25 183 VAL A C 1
ATOM 1434 O O . VAL A 1 183 ? 10.235 8.798 -6.364 1.00 61.25 183 VAL A O 1
ATOM 1437 N N . GLU A 1 184 ? 11.847 9.414 -7.819 1.00 48.81 184 GLU A N 1
ATOM 1438 C CA . GLU A 1 184 ? 12.670 10.194 -6.903 1.00 48.81 184 GLU A CA 1
ATOM 1439 C C . GLU A 1 184 ? 11.937 11.519 -6.700 1.00 48.81 184 GLU A C 1
ATOM 1441 O O . GLU A 1 184 ? 12.357 12.590 -7.130 1.00 48.81 184 GLU A O 1
ATOM 1446 N N . ARG A 1 185 ? 10.788 11.454 -6.019 1.00 42.47 185 ARG A N 1
ATOM 1447 C CA . ARG A 1 185 ? 10.411 12.584 -5.204 1.00 42.47 185 ARG A CA 1
ATOM 1448 C C . ARG A 1 185 ? 11.630 12.752 -4.298 1.00 42.47 185 ARG A C 1
ATOM 1450 O O . ARG A 1 185 ? 12.061 11.743 -3.715 1.00 42.47 185 ARG A O 1
ATOM 1457 N N . PRO A 1 186 ? 12.204 13.964 -4.148 1.00 41.53 186 PRO A N 1
ATOM 1458 C CA . PRO A 1 186 ? 12.903 14.221 -2.900 1.00 41.53 186 PRO A CA 1
ATOM 1459 C C . PRO A 1 186 ? 12.000 13.652 -1.807 1.00 41.53 186 PRO A C 1
ATOM 1461 O O . PRO A 1 186 ? 10.775 13.692 -1.961 1.00 41.53 186 PRO A O 1
ATOM 1464 N N . LEU A 1 187 ? 12.583 13.006 -0.801 1.00 46.84 187 LEU A N 1
ATOM 1465 C CA . LEU A 1 187 ? 11.863 12.700 0.429 1.00 46.84 187 LEU A CA 1
ATOM 1466 C C . LEU A 1 187 ? 11.348 14.052 0.927 1.00 46.84 187 LEU A C 1
ATOM 1468 O O . LEU A 1 187 ? 12.065 14.800 1.580 1.00 46.84 187 LEU A O 1
ATOM 1472 N N . ALA A 1 188 ? 10.208 14.449 0.380 1.00 39.25 188 ALA A N 1
ATOM 1473 C CA . ALA A 1 188 ? 9.603 15.734 0.545 1.00 39.25 188 ALA A CA 1
ATOM 1474 C C . ALA A 1 188 ? 8.840 15.508 1.825 1.00 39.25 188 ALA A C 1
ATOM 1476 O O . ALA A 1 188 ? 7.943 14.656 1.902 1.00 39.25 188 ALA A O 1
ATOM 1477 N N . ASP A 1 189 ? 9.395 16.196 2.805 1.00 45.12 189 ASP A N 1
ATOM 1478 C CA . ASP A 1 189 ? 9.199 16.107 4.228 1.00 45.12 189 ASP A CA 1
ATOM 1479 C C . ASP A 1 189 ? 9.809 14.864 4.877 1.00 45.12 189 ASP A C 1
ATOM 1481 O O . ASP A 1 189 ? 9.790 13.747 4.361 1.00 45.12 189 ASP A O 1
ATOM 1485 N N . GLU A 1 190 ? 10.393 15.116 6.044 1.00 53.62 190 GLU A N 1
ATOM 1486 C CA . GLU A 1 190 ? 11.207 14.284 6.939 1.00 53.62 190 GLU A CA 1
ATOM 1487 C C . GLU A 1 190 ? 10.568 12.940 7.359 1.00 53.62 190 GLU A C 1
ATOM 1489 O O . GLU A 1 190 ? 11.082 12.241 8.230 1.00 53.62 190 GLU A O 1
ATOM 1494 N N . LEU A 1 191 ? 9.443 12.563 6.750 1.00 63.09 191 LEU A N 1
ATOM 1495 C CA . LEU A 1 191 ? 8.612 11.417 7.091 1.00 63.09 191 LEU A CA 1
ATOM 1496 C C . LEU A 1 191 ? 9.333 10.090 6.845 1.00 63.09 191 LEU A C 1
ATOM 1498 O O . LEU A 1 191 ? 9.312 9.217 7.704 1.00 63.09 191 LEU A O 1
ATOM 1502 N N . LEU A 1 192 ? 10.003 9.910 5.704 1.00 71.50 192 LEU A N 1
ATOM 1503 C CA . LEU A 1 192 ? 10.768 8.689 5.429 1.00 71.50 192 LEU A CA 1
ATOM 1504 C C . LEU A 1 192 ? 12.215 9.037 5.102 1.00 71.50 192 LEU A C 1
ATOM 1506 O O . LEU A 1 192 ? 12.482 9.856 4.236 1.00 71.50 192 LEU A O 1
ATOM 1510 N N . VAL A 1 193 ? 13.168 8.383 5.767 1.00 67.81 193 VAL A N 1
ATOM 1511 C CA . VAL A 1 193 ? 14.602 8.570 5.512 1.00 67.81 193 VAL A CA 1
ATOM 1512 C C . VAL A 1 193 ? 15.211 7.238 5.092 1.00 67.81 193 VAL A C 1
ATOM 1514 O O . VAL A 1 193 ? 15.193 6.268 5.844 1.00 67.81 193 VAL A O 1
ATOM 1517 N N . GLY A 1 194 ? 15.766 7.175 3.881 1.00 65.44 194 GLY A N 1
ATOM 1518 C CA . GLY A 1 194 ? 16.534 6.016 3.424 1.00 65.44 194 GLY A CA 1
ATOM 1519 C C . GLY A 1 194 ? 16.701 5.955 1.907 1.00 65.44 194 GLY A C 1
ATOM 1520 O O . GLY A 1 194 ? 15.798 6.298 1.154 1.00 65.44 194 GLY A O 1
ATOM 1521 N N . ARG A 1 195 ? 17.883 5.515 1.454 1.00 65.12 195 ARG A N 1
ATOM 1522 C CA . ARG A 1 195 ? 18.267 5.470 0.025 1.00 65.12 195 ARG A CA 1
ATOM 1523 C C . ARG A 1 195 ? 18.574 4.062 -0.497 1.00 65.12 195 ARG A C 1
ATOM 1525 O O . ARG A 1 195 ? 19.008 3.908 -1.635 1.00 65.12 195 ARG A O 1
ATOM 1532 N N . SER A 1 196 ? 18.389 3.029 0.328 1.00 72.81 196 SER A N 1
ATOM 1533 C CA . SER A 1 196 ? 18.641 1.645 -0.086 1.00 72.81 196 SER A CA 1
ATOM 1534 C C . SER A 1 196 ? 17.644 1.208 -1.164 1.00 72.81 196 SER A C 1
ATOM 1536 O O . SER A 1 196 ? 16.512 1.689 -1.207 1.00 72.81 196 SER A O 1
ATOM 1538 N N . ALA A 1 197 ? 18.031 0.257 -2.018 1.00 64.56 197 ALA A N 1
ATOM 1539 C CA . ALA A 1 197 ? 17.148 -0.264 -3.066 1.00 64.56 197 ALA A CA 1
ATOM 1540 C C . ALA A 1 197 ? 15.811 -0.785 -2.505 1.00 64.56 197 ALA A C 1
ATOM 1542 O O . ALA A 1 197 ? 14.757 -0.541 -3.083 1.00 64.56 197 ALA A O 1
ATOM 1543 N N . ARG A 1 198 ? 15.840 -1.440 -1.336 1.00 72.94 198 ARG A N 1
ATOM 1544 C CA . ARG A 1 198 ? 14.633 -1.914 -0.639 1.00 72.94 198 ARG A CA 1
ATOM 1545 C C . ARG A 1 198 ? 13.743 -0.770 -0.155 1.00 72.94 198 ARG A C 1
ATOM 1547 O O . ARG A 1 198 ? 12.527 -0.874 -0.261 1.00 72.94 198 ARG A O 1
ATOM 1554 N N . MET A 1 199 ? 14.337 0.317 0.335 1.00 76.69 199 MET A N 1
ATOM 1555 C CA . MET A 1 199 ? 13.581 1.500 0.746 1.00 76.69 199 MET A CA 1
ATOM 1556 C C . MET A 1 199 ? 12.934 2.190 -0.456 1.00 76.69 199 MET A C 1
ATOM 1558 O O . MET A 1 199 ? 11.770 2.562 -0.395 1.00 76.69 199 MET A O 1
ATOM 1562 N N . LEU A 1 200 ? 13.647 2.297 -1.577 1.00 73.69 200 LEU A N 1
ATOM 1563 C CA . LEU A 1 200 ? 13.097 2.871 -2.808 1.00 73.69 200 LEU A CA 1
ATOM 1564 C C . LEU A 1 200 ? 11.940 2.031 -3.368 1.00 73.69 200 LEU A C 1
ATOM 1566 O O . LEU A 1 200 ? 10.938 2.593 -3.802 1.00 73.69 200 LEU A O 1
ATOM 1570 N N . GLN A 1 201 ? 12.035 0.699 -3.292 1.00 74.00 201 GLN A N 1
ATOM 1571 C CA . GLN A 1 201 ? 10.923 -0.204 -3.616 1.00 74.00 201 GLN A CA 1
ATOM 1572 C C . GLN A 1 201 ? 9.710 0.042 -2.709 1.00 74.00 201 GLN A C 1
ATOM 1574 O O . GLN A 1 201 ? 8.589 0.153 -3.200 1.00 74.00 201 GLN A O 1
ATOM 1579 N N . LEU A 1 202 ? 9.924 0.163 -1.393 1.00 80.38 202 LEU A N 1
ATOM 1580 C CA . LEU A 1 202 ? 8.856 0.488 -0.447 1.00 80.38 202 LEU A CA 1
ATOM 1581 C C . LEU A 1 202 ? 8.205 1.832 -0.791 1.00 80.38 202 LEU A C 1
ATOM 1583 O O . LEU A 1 202 ? 6.987 1.898 -0.906 1.00 80.38 202 LEU A O 1
ATOM 1587 N N . VAL A 1 203 ? 9.000 2.883 -1.005 1.00 79.69 203 VAL A N 1
ATOM 1588 C CA . VAL A 1 203 ? 8.500 4.218 -1.368 1.00 79.69 203 VAL A CA 1
ATOM 1589 C C . VAL A 1 203 ? 7.693 4.172 -2.665 1.00 79.69 203 VAL A C 1
ATOM 1591 O O . VAL A 1 203 ? 6.611 4.749 -2.713 1.00 79.69 203 VAL A O 1
ATOM 1594 N N . SER A 1 204 ? 8.148 3.437 -3.683 1.00 75.81 204 SER A N 1
ATOM 1595 C CA . SER A 1 204 ? 7.392 3.248 -4.928 1.00 75.81 204 SER A CA 1
ATOM 1596 C C . SER A 1 204 ? 6.022 2.601 -4.674 1.00 75.81 204 SER A C 1
ATOM 1598 O O . SER A 1 204 ? 5.000 3.083 -5.166 1.00 75.81 204 SER A O 1
ATOM 1600 N N . LEU A 1 205 ? 5.955 1.563 -3.832 1.00 82.69 205 LEU A N 1
ATOM 1601 C CA . LEU A 1 205 ? 4.679 0.950 -3.443 1.00 82.69 205 LEU A CA 1
ATOM 1602 C C . LEU A 1 205 ? 3.783 1.919 -2.656 1.00 82.69 205 LEU A C 1
ATOM 1604 O O . LEU A 1 205 ? 2.580 1.988 -2.918 1.00 82.69 205 LEU A O 1
ATOM 1608 N N . LEU A 1 206 ? 4.357 2.687 -1.723 1.00 86.12 206 LEU A N 1
ATOM 1609 C CA . LEU A 1 206 ? 3.627 3.692 -0.948 1.00 86.12 206 LEU A CA 1
ATOM 1610 C C . LEU A 1 206 ? 3.048 4.783 -1.863 1.00 86.12 206 LEU A C 1
ATOM 1612 O O . LEU A 1 206 ? 1.885 5.140 -1.714 1.00 86.12 206 LEU A O 1
ATOM 1616 N N . GLN A 1 207 ? 3.808 5.255 -2.854 1.00 82.56 207 GLN A N 1
ATOM 1617 C CA . GLN A 1 207 ? 3.348 6.232 -3.848 1.00 82.56 207 GLN A CA 1
ATOM 1618 C C . GLN A 1 207 ? 2.187 5.706 -4.698 1.00 82.56 207 GLN A C 1
ATOM 1620 O O . GLN A 1 207 ? 1.263 6.460 -4.995 1.00 82.56 207 GLN A O 1
ATOM 1625 N N . ARG A 1 208 ? 2.204 4.418 -5.065 1.00 80.56 208 ARG A N 1
ATOM 1626 C CA . ARG A 1 208 ? 1.118 3.783 -5.832 1.00 80.56 208 ARG A CA 1
ATOM 1627 C C . ARG A 1 208 ? -0.157 3.633 -5.007 1.00 80.56 208 ARG A C 1
ATOM 1629 O O . ARG A 1 208 ? -1.248 3.843 -5.527 1.00 80.56 208 ARG A O 1
ATOM 1636 N N . VAL A 1 209 ? -0.042 3.278 -3.724 1.00 87.38 209 VAL A N 1
ATOM 1637 C CA . VAL A 1 209 ? -1.216 3.055 -2.864 1.00 87.38 209 VAL A CA 1
ATOM 1638 C C . VAL A 1 209 ? -1.770 4.344 -2.254 1.00 87.38 209 VAL A C 1
ATOM 1640 O O . VAL A 1 209 ? -2.972 4.414 -1.994 1.00 87.38 209 VAL A O 1
ATOM 1643 N N . ALA A 1 210 ? -0.944 5.372 -2.046 1.00 88.69 210 ALA A N 1
ATOM 1644 C CA . ALA A 1 210 ? -1.344 6.645 -1.446 1.00 88.69 210 ALA A CA 1
ATOM 1645 C C . ALA A 1 210 ? -2.590 7.289 -2.091 1.00 88.69 210 ALA A C 1
ATOM 1647 O O . ALA A 1 210 ? -3.525 7.566 -1.340 1.00 88.69 210 ALA A O 1
ATOM 1648 N N . PRO A 1 211 ? -2.713 7.440 -3.426 1.00 85.69 211 PRO A N 1
ATOM 1649 C CA . PRO A 1 211 ? -3.896 8.057 -4.038 1.00 85.69 211 PRO A CA 1
ATOM 1650 C C . PRO A 1 211 ? -5.158 7.172 -4.014 1.00 85.69 211 PRO A C 1
ATOM 1652 O O . PRO A 1 211 ? -6.240 7.644 -4.357 1.00 85.69 211 PRO A O 1
ATOM 1655 N N . THR A 1 212 ? -5.053 5.896 -3.626 1.00 88.62 212 THR A N 1
ATOM 1656 C CA . THR A 1 212 ? -6.197 4.968 -3.582 1.00 88.62 212 THR A CA 1
ATOM 1657 C C . THR A 1 212 ? -6.988 5.082 -2.274 1.00 88.62 212 THR A C 1
ATOM 1659 O O . THR A 1 212 ? -6.470 5.533 -1.253 1.00 88.62 212 THR A O 1
ATOM 1662 N N . ARG A 1 213 ? -8.243 4.612 -2.277 1.00 85.19 213 ARG A N 1
ATOM 1663 C CA . ARG A 1 213 ? -9.084 4.500 -1.067 1.00 85.19 213 ARG A CA 1
ATOM 1664 C C . ARG A 1 213 ? -8.934 3.164 -0.330 1.00 85.19 213 ARG A C 1
ATOM 1666 O O . ARG A 1 213 ? -9.557 2.971 0.707 1.00 85.19 213 ARG A O 1
ATOM 1673 N N . THR A 1 214 ? -8.129 2.244 -0.857 1.00 88.25 214 THR A N 1
ATOM 1674 C CA . THR A 1 214 ? -7.998 0.881 -0.334 1.00 88.25 214 THR A CA 1
ATOM 1675 C C . THR A 1 214 ? -7.327 0.872 1.042 1.00 88.25 214 THR A C 1
ATOM 1677 O O . THR A 1 214 ? -6.415 1.667 1.310 1.00 88.25 214 THR A O 1
ATOM 1680 N N . THR A 1 215 ? -7.758 -0.064 1.893 1.00 91.00 215 THR A N 1
ATOM 1681 C CA . THR A 1 215 ? -7.100 -0.386 3.163 1.00 91.00 215 THR A CA 1
ATOM 1682 C C . THR A 1 215 ? -5.683 -0.897 2.923 1.00 91.00 215 THR A C 1
ATOM 1684 O O . THR A 1 215 ? -5.449 -1.739 2.053 1.00 91.00 215 THR A O 1
ATOM 1687 N N . VAL A 1 216 ? -4.732 -0.403 3.712 1.00 93.75 216 VAL A N 1
ATOM 1688 C CA . VAL A 1 216 ? -3.313 -0.767 3.604 1.00 93.75 216 VAL A CA 1
ATOM 1689 C C . VAL A 1 216 ? -2.895 -1.551 4.839 1.00 93.75 216 VAL A C 1
ATOM 1691 O O . VAL A 1 216 ? -3.129 -1.084 5.948 1.00 93.75 216 VAL A O 1
ATOM 1694 N N . LEU A 1 217 ? -2.256 -2.709 4.661 1.00 95.31 217 LEU A N 1
ATOM 1695 C CA . LEU A 1 217 ? -1.631 -3.458 5.755 1.00 95.31 217 LEU A CA 1
ATOM 1696 C C . LEU A 1 217 ? -0.104 -3.364 5.661 1.00 95.31 217 LEU A C 1
ATOM 1698 O O . LEU A 1 217 ? 0.479 -3.800 4.668 1.00 95.31 217 LEU A O 1
ATOM 1702 N N . LEU A 1 218 ? 0.524 -2.818 6.702 1.00 94.62 218 LEU A N 1
ATOM 1703 C CA . LEU A 1 218 ? 1.967 -2.659 6.863 1.00 94.62 218 LEU A CA 1
ATOM 1704 C C . LEU A 1 218 ? 2.524 -3.764 7.767 1.00 94.62 218 LEU A C 1
ATOM 1706 O O . LEU A 1 218 ? 2.300 -3.783 8.975 1.00 94.62 218 LEU A O 1
ATOM 1710 N N . LEU A 1 219 ? 3.289 -4.678 7.186 1.00 92.75 219 LEU A N 1
ATOM 1711 C CA . LEU A 1 219 ? 3.938 -5.765 7.916 1.00 92.75 219 LEU A CA 1
ATOM 1712 C C . LEU A 1 219 ? 5.394 -5.420 8.159 1.00 92.75 219 LEU A C 1
ATOM 1714 O O . LEU A 1 219 ? 6.085 -5.104 7.199 1.00 92.75 219 LEU A O 1
ATOM 1718 N N . GLY A 1 220 ? 5.883 -5.541 9.385 1.00 89.44 220 GLY A N 1
ATOM 1719 C CA . GLY A 1 220 ? 7.304 -5.376 9.678 1.00 89.44 220 GLY A CA 1
ATOM 1720 C C . GLY A 1 220 ? 7.596 -5.374 11.167 1.00 89.44 220 GLY A C 1
ATOM 1721 O O . GLY A 1 220 ? 6.687 -5.213 11.978 1.00 89.44 220 GLY A O 1
ATOM 1722 N N . GLU A 1 221 ? 8.864 -5.535 11.529 1.00 86.25 221 GLU A N 1
ATOM 1723 C CA . GLU A 1 221 ? 9.303 -5.588 12.928 1.00 86.25 221 GLU A CA 1
ATOM 1724 C C . GLU A 1 221 ? 8.909 -4.319 13.713 1.00 86.25 221 GLU A C 1
ATOM 1726 O O . GLU A 1 221 ? 8.552 -3.273 13.154 1.00 86.25 221 GLU A O 1
ATOM 1731 N N . SER A 1 222 ? 8.914 -4.400 15.041 1.00 81.38 222 SER A N 1
ATOM 1732 C CA . SER A 1 222 ? 8.660 -3.229 15.887 1.00 81.38 222 SER A CA 1
ATOM 1733 C C . SER A 1 222 ? 9.788 -2.203 15.727 1.00 81.38 222 SER A C 1
ATOM 1735 O O . SER A 1 222 ? 10.956 -2.565 15.625 1.00 81.38 222 SER A O 1
ATOM 1737 N N . GLY A 1 223 ? 9.444 -0.913 15.672 1.00 79.88 223 GLY A N 1
ATOM 1738 C CA . GLY A 1 223 ? 10.430 0.174 15.575 1.00 79.88 223 GLY A CA 1
ATOM 1739 C C . GLY A 1 223 ? 10.996 0.466 14.175 1.00 79.88 223 GLY A C 1
ATOM 1740 O O . GLY A 1 223 ? 11.828 1.355 14.039 1.00 79.88 223 GLY A O 1
ATOM 1741 N N . VAL A 1 224 ? 10.524 -0.203 13.115 1.00 83.44 224 VAL A N 1
ATOM 1742 C CA . VAL A 1 224 ? 11.026 -0.008 11.730 1.00 83.44 224 VAL A CA 1
ATOM 1743 C C . VAL A 1 224 ? 10.413 1.192 10.993 1.00 83.44 224 VAL A C 1
ATOM 1745 O O . VAL A 1 224 ? 10.616 1.354 9.792 1.00 83.44 224 VAL A O 1
ATOM 1748 N N . GLY A 1 225 ? 9.616 2.014 11.681 1.00 86.31 225 GLY A N 1
ATOM 1749 C CA . GLY A 1 225 ? 8.971 3.193 11.091 1.00 86.31 225 GLY A CA 1
ATOM 1750 C C . GLY A 1 225 ? 7.655 2.920 10.347 1.00 86.31 225 GLY A C 1
ATOM 1751 O O . GLY A 1 225 ? 7.330 3.643 9.408 1.00 86.31 225 GLY A O 1
ATOM 1752 N N . LYS A 1 226 ? 6.865 1.912 10.754 1.00 91.94 226 LYS A N 1
ATOM 1753 C CA . LYS A 1 226 ? 5.538 1.636 10.156 1.00 91.94 226 LYS A CA 1
ATOM 1754 C C . LYS A 1 226 ? 4.590 2.840 10.252 1.00 91.94 226 LYS A C 1
ATOM 1756 O O . LYS A 1 226 ? 3.931 3.168 9.271 1.00 91.94 226 LYS A O 1
ATOM 1761 N N . GLU A 1 227 ? 4.589 3.551 11.382 1.00 91.12 227 GLU A N 1
ATOM 1762 C CA . GLU A 1 227 ? 3.804 4.783 11.551 1.00 91.12 227 GLU A CA 1
ATOM 1763 C C . GLU A 1 227 ? 4.210 5.866 10.538 1.00 91.12 227 GLU A C 1
ATOM 1765 O O . GLU A 1 227 ? 3.357 6.534 9.961 1.00 91.12 227 GLU A O 1
ATOM 1770 N N . GLN A 1 228 ? 5.507 6.003 10.252 1.00 89.50 228 GLN A N 1
ATOM 1771 C CA . GLN A 1 228 ? 5.989 6.957 9.254 1.00 89.50 228 GLN A CA 1
ATOM 1772 C C . GLN A 1 228 ? 5.557 6.580 7.834 1.00 89.50 228 GLN A C 1
ATOM 1774 O O . GLN A 1 228 ? 5.158 7.441 7.051 1.00 89.50 228 GLN A O 1
ATOM 1779 N N . ALA A 1 229 ? 5.549 5.284 7.509 1.00 92.19 229 ALA A N 1
ATOM 1780 C CA . ALA A 1 229 ? 4.984 4.806 6.252 1.00 92.19 229 ALA A CA 1
ATOM 1781 C C . ALA A 1 229 ? 3.468 5.082 6.164 1.00 92.19 229 ALA A C 1
ATOM 1783 O O . ALA A 1 229 ? 2.979 5.466 5.102 1.00 92.19 229 ALA A O 1
ATOM 1784 N N . ALA A 1 230 ? 2.725 4.956 7.268 1.00 94.38 230 ALA A N 1
ATOM 1785 C CA . ALA A 1 230 ? 1.306 5.308 7.320 1.00 94.38 230 ALA A CA 1
ATOM 1786 C C . ALA A 1 230 ? 1.069 6.819 7.133 1.00 94.38 230 ALA A C 1
ATOM 1788 O O . ALA A 1 230 ? 0.211 7.204 6.335 1.00 94.38 230 ALA A O 1
ATOM 1789 N N . LYS A 1 231 ? 1.871 7.671 7.788 1.00 93.00 231 LYS A N 1
ATOM 1790 C CA . LYS A 1 231 ? 1.853 9.133 7.595 1.00 93.00 231 LYS A CA 1
ATOM 1791 C C . LYS A 1 231 ? 2.152 9.512 6.151 1.00 93.00 231 LYS A C 1
ATOM 1793 O O . LYS A 1 231 ? 1.445 10.341 5.589 1.00 93.00 231 LYS A O 1
ATOM 1798 N N . TYR A 1 232 ? 3.130 8.856 5.525 1.00 91.94 232 TYR A N 1
ATOM 1799 C CA . TYR A 1 232 ? 3.432 9.042 4.106 1.00 91.94 232 TYR A CA 1
ATOM 1800 C C . TYR A 1 232 ? 2.211 8.731 3.228 1.00 91.94 232 TYR A C 1
ATOM 1802 O O . TYR A 1 232 ? 1.830 9.534 2.378 1.00 91.94 232 TYR A O 1
ATOM 1810 N N . VAL A 1 233 ? 1.561 7.582 3.443 1.00 93.38 233 VAL A N 1
ATOM 1811 C CA . VAL A 1 233 ? 0.364 7.188 2.679 1.00 93.38 233 VAL A CA 1
ATOM 1812 C C . VAL A 1 233 ? -0.761 8.203 2.846 1.00 93.38 233 VAL A C 1
ATOM 1814 O O . VAL A 1 233 ? -1.408 8.538 1.859 1.00 93.38 233 VAL A O 1
ATOM 1817 N N . HIS A 1 234 ? -0.988 8.699 4.063 1.00 94.56 234 HIS A N 1
ATOM 1818 C CA . HIS A 1 234 ? -1.994 9.721 4.333 1.00 94.56 234 HIS A CA 1
ATOM 1819 C C . HIS A 1 234 ? -1.665 11.054 3.644 1.00 94.56 234 HIS A C 1
ATOM 1821 O O . HIS A 1 234 ? -2.495 11.563 2.888 1.00 94.56 234 HIS A O 1
ATOM 1827 N N . HIS A 1 235 ? -0.448 11.567 3.841 1.00 92.19 235 HIS A N 1
ATOM 1828 C CA . HIS A 1 235 ? 0.015 12.849 3.306 1.00 92.19 235 HIS A CA 1
ATOM 1829 C C . HIS A 1 235 ? -0.060 12.911 1.773 1.00 92.19 235 HIS A C 1
ATOM 1831 O O . HIS A 1 235 ? -0.414 13.936 1.205 1.00 92.19 235 HIS A O 1
ATOM 1837 N N . TYR A 1 236 ? 0.215 11.802 1.083 1.00 87.69 236 TYR A N 1
ATOM 1838 C CA . TYR A 1 236 ? 0.139 11.732 -0.381 1.00 87.69 236 TYR A CA 1
ATOM 1839 C C . TYR A 1 236 ? -1.193 11.180 -0.914 1.00 87.69 236 TYR A C 1
ATOM 1841 O O . TYR A 1 236 ? -1.285 10.809 -2.088 1.00 87.69 236 TYR A O 1
ATOM 1849 N N . SER A 1 237 ? -2.224 11.094 -0.072 1.00 91.75 237 SER A N 1
ATOM 1850 C CA . SER A 1 237 ? -3.564 10.660 -0.476 1.00 91.75 237 SER A CA 1
ATOM 1851 C C . SER A 1 237 ? -4.481 11.826 -0.829 1.00 91.75 237 SER A C 1
ATOM 1853 O O . SER A 1 237 ? -4.208 12.980 -0.516 1.00 91.75 237 SER A O 1
ATOM 1855 N N . SER A 1 238 ? -5.654 11.515 -1.385 1.00 89.50 238 SER A N 1
ATOM 1856 C CA . SER A 1 238 ? -6.730 12.499 -1.563 1.00 89.50 238 SER A CA 1
ATOM 1857 C C . SER A 1 238 ? -7.354 12.987 -0.240 1.00 89.50 238 SER A C 1
ATOM 1859 O O . SER A 1 238 ? -8.342 13.712 -0.283 1.00 89.50 238 SER A O 1
ATOM 1861 N N . ARG A 1 239 ? -6.857 12.528 0.919 1.00 93.50 239 ARG A N 1
ATOM 1862 C CA . ARG A 1 239 ? -7.359 12.841 2.269 1.00 93.50 239 ARG A CA 1
ATOM 1863 C C . ARG A 1 239 ? -6.328 13.558 3.143 1.00 93.50 239 ARG A C 1
ATOM 1865 O O . ARG A 1 239 ? -6.499 13.583 4.354 1.00 93.50 239 ARG A O 1
ATOM 1872 N N . ALA A 1 240 ? -5.270 14.104 2.546 1.00 91.00 240 ALA A N 1
ATOM 1873 C CA . ALA A 1 240 ? -4.158 14.733 3.264 1.00 91.00 240 ALA A CA 1
ATOM 1874 C C . ALA A 1 240 ? -4.573 15.922 4.154 1.00 91.00 240 ALA A C 1
ATOM 1876 O O . ALA A 1 240 ? -3.945 16.167 5.175 1.00 91.00 240 ALA A O 1
ATOM 1877 N N . GLU A 1 241 ? -5.647 16.629 3.788 1.00 90.31 241 GLU A N 1
ATOM 1878 C CA . GLU A 1 241 ? -6.217 17.735 4.579 1.00 90.31 241 GLU A CA 1
ATOM 1879 C C . GLU A 1 241 ? -7.123 17.251 5.729 1.00 90.31 241 GLU A C 1
ATOM 1881 O O . GLU A 1 241 ? -7.563 18.039 6.565 1.00 90.31 241 GLU A O 1
ATOM 1886 N N . GLY A 1 242 ? -7.463 15.959 5.747 1.00 92.31 242 GLY A N 1
ATOM 1887 C CA . GLY A 1 242 ? -8.293 15.341 6.777 1.00 92.31 242 GLY A CA 1
ATOM 1888 C C . GLY A 1 242 ? -7.482 14.904 8.002 1.00 92.31 242 GLY A C 1
ATOM 1889 O O . GLY A 1 242 ? -6.254 14.896 7.979 1.00 92.31 242 GLY A O 1
ATOM 1890 N N . PRO A 1 243 ? -8.147 14.486 9.089 1.00 93.88 243 PRO A N 1
ATOM 1891 C CA . PRO A 1 243 ? -7.455 14.035 10.292 1.00 93.88 243 PRO A CA 1
ATOM 1892 C C . PRO A 1 243 ? -6.644 12.749 10.052 1.00 93.88 243 PRO A C 1
ATOM 1894 O O . PRO A 1 243 ? -7.120 11.807 9.416 1.00 93.88 243 PRO A O 1
ATOM 1897 N N . PHE A 1 244 ? -5.443 12.676 10.631 1.00 96.12 244 PHE A N 1
ATOM 1898 C CA . PHE A 1 244 ? -4.674 11.438 10.781 1.00 96.12 244 PHE A CA 1
ATOM 1899 C C . PHE A 1 244 ? -4.721 10.993 12.243 1.00 96.12 244 PHE A C 1
ATOM 1901 O O . PHE A 1 244 ? -4.057 11.570 13.103 1.00 96.12 244 PHE A O 1
ATOM 1908 N N . VAL A 1 245 ? -5.542 9.987 12.531 1.00 93.56 245 VAL A N 1
ATOM 1909 C CA . VAL A 1 245 ? -5.766 9.478 13.888 1.00 93.56 245 VAL A CA 1
ATOM 1910 C C . VAL A 1 245 ? -4.993 8.181 14.071 1.00 93.56 245 VAL A C 1
ATOM 1912 O O . VAL A 1 245 ? -5.048 7.309 13.209 1.00 93.56 245 VAL A O 1
ATOM 1915 N N . VAL A 1 246 ? -4.291 8.040 15.193 1.00 93.38 246 VAL A N 1
ATOM 1916 C CA . VAL A 1 246 ? -3.478 6.859 15.515 1.00 93.38 246 VAL A CA 1
ATOM 1917 C C . VAL A 1 246 ? -4.071 6.129 16.713 1.00 93.38 246 VAL A C 1
ATOM 1919 O O . VAL A 1 246 ? -4.487 6.761 17.684 1.00 93.38 246 VAL A O 1
ATOM 1922 N N . VAL A 1 247 ? -4.075 4.800 16.655 1.00 92.12 247 VAL A N 1
ATOM 1923 C CA . VAL A 1 247 ? -4.398 3.921 17.778 1.00 92.12 247 VAL A CA 1
ATOM 1924 C C . VAL A 1 247 ? -3.430 2.749 17.816 1.00 92.12 247 VAL A C 1
ATOM 1926 O O . VAL A 1 247 ? -3.184 2.119 16.794 1.00 92.12 247 VAL A O 1
ATOM 1929 N N . ASP A 1 248 ? -2.897 2.456 18.997 1.00 90.44 248 ASP A N 1
ATOM 1930 C CA . ASP A 1 248 ? -2.020 1.312 19.242 1.00 90.44 248 ASP A CA 1
ATOM 1931 C C . ASP A 1 248 ? -2.775 0.272 20.080 1.00 90.44 248 ASP A C 1
ATOM 1933 O O . ASP A 1 248 ? -3.072 0.496 21.260 1.00 90.44 248 ASP A O 1
ATOM 1937 N N . CYS A 1 249 ? -3.103 -0.867 19.464 1.00 89.25 249 CYS A N 1
ATOM 1938 C CA . CYS A 1 249 ? -3.837 -1.946 20.121 1.00 89.25 249 CYS A CA 1
ATOM 1939 C C . CYS A 1 249 ? -3.011 -2.697 21.178 1.00 89.25 249 CYS A C 1
ATOM 1941 O O . CYS A 1 249 ? -3.603 -3.357 22.027 1.00 89.25 249 CYS A O 1
ATOM 1943 N N . GLY A 1 250 ? -1.680 -2.588 21.168 1.00 84.56 250 GLY A N 1
ATOM 1944 C CA . GLY A 1 250 ? -0.802 -3.234 22.144 1.00 84.56 250 GLY A CA 1
ATOM 1945 C C . GLY A 1 250 ? -0.714 -2.504 23.487 1.00 84.56 250 GLY A C 1
ATOM 1946 O O . GLY A 1 250 ? -0.269 -3.087 24.475 1.00 84.56 250 GLY A O 1
ATOM 1947 N N . THR A 1 251 ? -1.143 -1.240 23.551 1.00 79.19 251 THR A N 1
ATOM 1948 C CA . T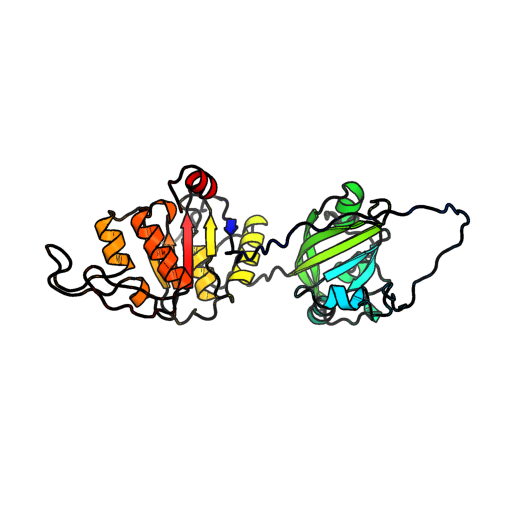HR A 1 251 ? -0.988 -0.392 24.753 1.00 79.19 251 THR A CA 1
ATOM 1949 C C . THR A 1 251 ? -2.231 -0.316 25.641 1.00 79.19 251 THR A C 1
ATOM 1951 O O . THR A 1 251 ? -2.135 0.111 26.794 1.00 79.19 251 THR A O 1
ATOM 1954 N N . LEU A 1 252 ? -3.398 -0.731 25.139 1.00 79.00 252 LEU A N 1
ATOM 1955 C CA . LEU A 1 252 ? -4.689 -0.586 25.816 1.00 79.00 252 LEU A CA 1
ATOM 1956 C C . LEU A 1 252 ? -5.301 -1.945 26.176 1.00 79.00 252 LEU A C 1
ATOM 1958 O O . LEU A 1 252 ? -5.256 -2.892 25.399 1.00 79.00 252 LEU A O 1
ATOM 1962 N N . GLY A 1 253 ? -5.943 -2.028 27.346 1.00 79.19 253 GLY A N 1
ATOM 1963 C CA . GLY A 1 253 ? -6.750 -3.197 27.715 1.00 79.19 253 GLY A CA 1
ATOM 1964 C C . GLY A 1 253 ? -8.020 -3.325 26.861 1.00 79.19 253 GLY A C 1
ATOM 1965 O O . GLY A 1 253 ? -8.526 -2.330 26.345 1.00 79.19 253 GLY A O 1
ATOM 1966 N N . GLU A 1 254 ? -8.581 -4.536 26.762 1.00 78.81 254 GLU A N 1
ATOM 1967 C CA . GLU A 1 254 ? -9.678 -4.875 25.829 1.00 78.81 254 GLU A CA 1
ATOM 1968 C C . GLU A 1 254 ? -10.895 -3.929 25.891 1.00 78.81 254 GLU A C 1
ATOM 1970 O O . GLU A 1 254 ? -11.415 -3.488 24.866 1.00 78.81 254 GLU A O 1
ATOM 1975 N N . GLN A 1 255 ? -11.347 -3.576 27.096 1.00 76.75 255 GLN A N 1
ATOM 1976 C CA . GLN A 1 255 ? -12.506 -2.691 27.281 1.00 76.75 255 GLN A CA 1
ATOM 1977 C C . GLN A 1 255 ? -12.201 -1.234 26.902 1.00 76.75 255 GLN A C 1
ATOM 1979 O O . GLN A 1 255 ? -13.080 -0.505 26.432 1.00 76.75 255 GLN A O 1
ATOM 1984 N N . LEU A 1 256 ? -10.949 -0.807 27.096 1.00 85.31 256 LEU A N 1
ATOM 1985 C CA . LEU A 1 256 ? -10.499 0.532 26.731 1.00 85.31 256 LEU A CA 1
ATOM 1986 C C . LEU A 1 256 ? -10.368 0.648 25.216 1.00 85.31 256 LEU A C 1
ATOM 1988 O O . LEU A 1 256 ? -10.891 1.604 24.655 1.00 85.31 256 LEU A O 1
ATOM 1992 N N . ILE A 1 257 ? -9.766 -0.338 24.541 1.00 90.81 257 ILE A N 1
ATOM 1993 C CA . ILE A 1 257 ? -9.613 -0.290 23.080 1.00 90.81 257 ILE A CA 1
ATOM 1994 C C . ILE A 1 257 ? -10.972 -0.280 22.365 1.00 90.81 257 ILE A C 1
ATOM 1996 O O . ILE A 1 257 ? -11.143 0.453 21.394 1.00 90.81 257 ILE A O 1
ATOM 2000 N N . GLU A 1 258 ? -11.973 -1.008 22.874 1.00 92.31 258 GLU A N 1
ATOM 2001 C CA . GLU A 1 258 ? -13.337 -0.936 22.341 1.00 92.31 258 GLU A CA 1
ATOM 2002 C C . GLU A 1 258 ? -13.927 0.475 22.477 1.00 92.31 258 GLU A C 1
ATOM 2004 O O . GLU A 1 258 ? -14.444 1.041 21.510 1.00 92.31 258 GLU A O 1
ATOM 2009 N N . SER A 1 259 ? -13.828 1.046 23.678 1.00 90.94 259 SER A N 1
ATOM 2010 C CA . SER A 1 259 ? -14.371 2.368 23.995 1.00 90.94 259 SER A CA 1
ATOM 2011 C C . SER A 1 259 ? -13.654 3.490 23.241 1.00 90.94 259 SER A C 1
ATOM 2013 O O . SER A 1 259 ? -14.298 4.464 22.857 1.00 90.94 259 SER A O 1
ATOM 2015 N N . GLU A 1 260 ? -12.348 3.360 22.993 1.00 90.75 260 GLU A N 1
ATOM 2016 C CA . GLU A 1 260 ? -11.587 4.295 22.164 1.00 90.75 260 GLU A CA 1
ATOM 2017 C C . GLU A 1 260 ? -11.993 4.177 20.694 1.00 90.75 260 GLU A C 1
ATOM 2019 O O . GLU A 1 260 ? -12.414 5.167 20.102 1.00 90.75 260 GLU A O 1
ATOM 2024 N N . LEU A 1 261 ? -11.940 2.981 20.098 1.00 93.88 261 LEU A N 1
ATOM 2025 C CA . LEU A 1 261 ? -12.239 2.795 18.673 1.00 93.88 261 LEU A CA 1
ATOM 2026 C C . LEU A 1 261 ? -13.662 3.235 18.318 1.00 93.88 261 LEU A C 1
ATOM 2028 O O . LEU A 1 261 ? -13.864 3.985 17.359 1.00 93.88 261 LEU A O 1
ATOM 2032 N N . PHE A 1 262 ? -14.647 2.777 19.093 1.00 94.50 262 PHE A N 1
ATOM 2033 C CA . PHE A 1 262 ? -16.060 2.895 18.737 1.00 94.50 262 PHE A CA 1
ATOM 2034 C C . PHE A 1 262 ? -16.808 3.979 19.515 1.00 94.50 262 PHE A C 1
ATOM 2036 O O . PHE A 1 262 ? -17.911 4.342 19.111 1.00 94.50 262 PHE A O 1
ATOM 2043 N N . GLY A 1 263 ? -16.235 4.515 20.596 1.00 93.88 263 GLY A N 1
ATOM 2044 C CA . GLY A 1 263 ? -16.922 5.449 21.485 1.00 93.88 263 GLY A CA 1
ATOM 2045 C C . GLY A 1 263 ? -17.978 4.766 22.353 1.00 93.88 263 GLY A C 1
ATOM 2046 O O . GLY A 1 263 ? -18.262 3.574 22.220 1.00 93.88 263 GLY A O 1
ATOM 2047 N N . TYR A 1 264 ? -18.605 5.532 23.241 1.00 94.69 264 TYR A N 1
ATOM 2048 C CA . TYR A 1 264 ? -19.649 5.032 24.135 1.00 94.69 264 TYR A CA 1
ATOM 2049 C C . TYR A 1 264 ? -20.721 6.082 24.412 1.00 94.69 264 TYR A C 1
ATOM 2051 O O . TYR A 1 264 ? -20.465 7.286 24.387 1.00 94.69 264 TYR A O 1
ATOM 2059 N N . GLU A 1 265 ? -21.934 5.613 24.683 1.00 95.12 265 GLU A N 1
ATOM 2060 C CA . GLU A 1 265 ? -23.031 6.451 25.162 1.00 95.12 265 GLU A CA 1
ATOM 2061 C C . GLU A 1 26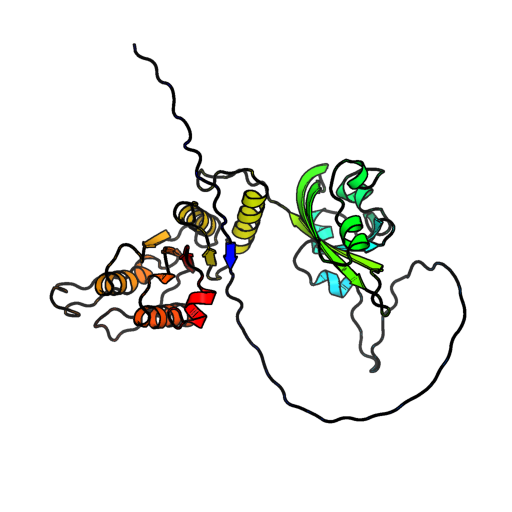5 ? -23.014 6.582 26.690 1.00 95.12 265 GLU A C 1
ATOM 2063 O O . GLU A 1 265 ? -22.440 5.759 27.412 1.00 95.12 265 GLU A O 1
ATOM 2068 N N . LYS A 1 266 ? -23.674 7.625 27.201 1.00 93.56 266 LYS A N 1
ATOM 2069 C CA . LYS A 1 266 ? -23.830 7.814 28.646 1.00 93.56 266 LYS A CA 1
ATOM 2070 C C . LYS A 1 266 ? -24.524 6.591 29.257 1.00 93.56 266 LYS A C 1
ATOM 2072 O O . LYS A 1 266 ? -25.598 6.199 28.812 1.00 93.56 266 LYS A O 1
ATOM 2077 N N . GLY A 1 267 ? -23.933 6.023 30.307 1.00 91.38 267 GLY A N 1
ATOM 2078 C CA . GLY A 1 267 ? -24.462 4.842 30.996 1.00 91.38 267 GLY A CA 1
ATOM 2079 C C . GLY A 1 267 ? -24.130 3.496 30.343 1.00 91.38 267 GLY A C 1
ATOM 2080 O O . GLY A 1 267 ? -24.654 2.481 30.790 1.00 91.38 267 GLY A O 1
ATOM 2081 N N . ALA A 1 268 ? -23.257 3.456 29.330 1.00 89.50 268 ALA A N 1
ATOM 2082 C CA . ALA A 1 268 ? -22.844 2.206 28.683 1.00 89.50 268 ALA A CA 1
ATOM 2083 C C . ALA A 1 268 ? -22.130 1.215 29.629 1.00 89.50 268 ALA A C 1
ATOM 2085 O O . ALA A 1 268 ? -22.226 0.006 29.438 1.00 89.50 268 ALA A O 1
ATOM 2086 N N . PHE A 1 269 ? -21.422 1.722 30.642 1.00 87.06 269 PHE A N 1
ATOM 2087 C CA . PHE A 1 269 ? -20.760 0.949 31.696 1.00 87.06 269 PHE A CA 1
ATOM 2088 C C . PHE A 1 269 ? -20.606 1.797 32.970 1.00 87.06 269 PHE A C 1
ATOM 2090 O O . PHE A 1 269 ? -20.835 3.012 32.969 1.00 87.06 269 PHE A O 1
ATOM 2097 N N . THR A 1 270 ? -20.207 1.169 34.076 1.00 81.38 270 THR A N 1
ATOM 2098 C CA . THR A 1 270 ? -19.913 1.842 35.348 1.00 81.38 270 THR A CA 1
ATOM 2099 C C . THR A 1 270 ? -18.791 2.868 35.170 1.00 81.38 270 THR A C 1
ATOM 2101 O O . THR A 1 270 ? -17.645 2.506 34.933 1.00 81.38 270 THR A O 1
ATOM 2104 N N . GLY A 1 271 ? -19.124 4.156 35.284 1.00 82.62 271 GLY A N 1
ATOM 2105 C CA . GLY A 1 271 ? -18.188 5.269 35.065 1.00 82.62 271 GLY A CA 1
ATOM 2106 C C . GLY A 1 271 ? -18.422 6.066 33.775 1.00 82.62 271 GLY A C 1
ATOM 2107 O O . GLY A 1 271 ? -17.852 7.143 33.632 1.00 82.62 271 GLY A O 1
ATOM 2108 N N . ALA A 1 272 ? -19.309 5.618 32.878 1.00 85.81 272 ALA A N 1
ATOM 2109 C CA . ALA A 1 272 ? -19.703 6.356 31.672 1.00 85.81 272 ALA A CA 1
ATOM 2110 C C . ALA A 1 272 ? -20.658 7.525 32.001 1.00 85.81 272 ALA A C 1
ATOM 2112 O O . ALA A 1 272 ? -21.860 7.479 31.726 1.00 85.81 272 ALA A O 1
ATOM 2113 N N . THR A 1 273 ? -20.139 8.572 32.645 1.00 87.25 273 THR A N 1
ATOM 2114 C CA . THR A 1 273 ? -20.916 9.741 33.104 1.00 87.25 273 THR A CA 1
ATOM 2115 C C . THR A 1 273 ? -21.349 10.674 31.967 1.00 87.25 273 THR A C 1
ATOM 2117 O O . THR A 1 273 ? -22.346 11.392 32.105 1.00 87.25 273 THR A O 1
ATOM 2120 N N . SER A 1 274 ? -20.661 10.619 30.827 1.00 89.12 274 SER A N 1
ATOM 2121 C CA . SER A 1 274 ? -20.971 11.326 29.580 1.00 89.12 274 SER A CA 1
ATOM 2122 C C . SER A 1 274 ? -20.850 10.382 28.377 1.00 89.12 274 SER A C 1
ATOM 2124 O O . SER A 1 274 ? -20.407 9.248 28.522 1.00 89.12 274 SER A O 1
ATOM 2126 N N . ALA A 1 275 ? -21.283 10.826 27.196 1.00 91.44 275 ALA A N 1
ATOM 2127 C CA . ALA A 1 275 ? -21.003 10.122 25.946 1.00 91.44 275 ALA A CA 1
ATOM 2128 C C . ALA A 1 275 ? -19.647 10.571 25.375 1.00 91.44 275 ALA A C 1
ATOM 2130 O O . ALA A 1 275 ? -19.286 11.747 25.487 1.00 91.44 275 ALA A O 1
ATOM 2131 N N . LYS A 1 276 ? -18.924 9.659 24.718 1.00 91.69 276 LYS A N 1
ATOM 2132 C CA . LYS A 1 276 ? -17.636 9.915 24.057 1.00 91.69 276 LYS A CA 1
ATOM 2133 C C . LYS A 1 276 ? -17.677 9.416 22.611 1.00 91.69 276 LYS A C 1
ATOM 2135 O O . LYS A 1 276 ? -18.103 8.292 22.351 1.00 91.69 276 LYS A O 1
ATOM 2140 N N . LYS A 1 277 ? -17.209 10.250 21.677 1.00 91.81 277 LYS A N 1
ATOM 2141 C CA . LYS A 1 277 ? -16.992 9.868 20.270 1.00 91.81 277 LYS A CA 1
ATOM 2142 C C . LYS A 1 277 ? -15.834 8.878 20.153 1.00 91.81 277 LYS A C 1
ATOM 2144 O O . LYS A 1 277 ? -14.828 9.045 20.840 1.00 91.81 277 LYS A O 1
ATOM 2149 N N . GLY A 1 278 ? -15.971 7.894 19.267 1.00 94.44 278 GLY A N 1
ATOM 2150 C CA . GLY A 1 278 ? -14.890 6.957 18.955 1.00 94.44 278 GLY A CA 1
ATOM 2151 C C . GLY A 1 278 ? -13.845 7.533 18.000 1.00 94.44 278 GLY A C 1
ATOM 2152 O O . GLY A 1 278 ? -14.080 8.545 17.338 1.00 94.44 278 GLY A O 1
ATOM 2153 N N . LEU A 1 279 ? -12.709 6.849 17.874 1.00 95.62 279 LEU A N 1
ATOM 2154 C CA . LEU A 1 279 ? -11.630 7.216 16.954 1.00 95.62 279 LEU A CA 1
ATOM 2155 C C . LEU A 1 279 ? -12.042 7.108 15.483 1.00 95.62 279 LEU A C 1
ATOM 2157 O O . LEU A 1 279 ? -11.561 7.894 14.674 1.00 95.62 279 LEU A O 1
ATOM 2161 N N . PHE A 1 280 ? -12.979 6.219 15.134 1.00 96.81 280 PHE A N 1
ATOM 2162 C CA . PHE A 1 280 ? -13.579 6.224 13.795 1.00 96.81 280 PHE A CA 1
ATOM 2163 C C . PHE A 1 280 ? -14.308 7.538 13.498 1.00 96.81 280 PHE A C 1
ATOM 2165 O O . PHE A 1 280 ? -14.097 8.126 12.447 1.00 96.81 280 PHE A O 1
ATOM 2172 N N . GLU A 1 281 ? -15.114 8.041 14.437 1.00 96.00 281 GLU A N 1
ATOM 2173 C CA . GLU A 1 281 ? -15.788 9.337 14.269 1.00 96.00 281 GLU A CA 1
ATOM 2174 C C . GLU A 1 281 ? -14.787 10.503 14.269 1.00 96.00 281 GLU A C 1
ATOM 2176 O O . GLU A 1 281 ? -15.005 11.506 13.596 1.00 96.00 281 GLU A O 1
ATOM 2181 N N . ALA A 1 282 ? -13.694 10.397 15.032 1.00 92.69 282 ALA A N 1
ATOM 2182 C CA . ALA A 1 282 ? -12.639 11.410 15.055 1.00 92.69 282 ALA A CA 1
ATOM 2183 C C . ALA A 1 282 ? -11.816 11.447 13.755 1.00 92.69 282 ALA A C 1
ATOM 2185 O O . ALA A 1 282 ? -11.262 12.490 13.417 1.00 92.69 282 ALA A O 1
ATOM 2186 N N . ALA A 1 283 ? -11.740 10.325 13.034 1.00 96.19 283 ALA A N 1
ATOM 2187 C CA . ALA A 1 283 ? -11.010 10.183 11.777 1.00 96.19 283 ALA A CA 1
ATOM 2188 C C . ALA A 1 283 ? -11.860 10.495 10.530 1.00 96.19 283 ALA A C 1
ATOM 2190 O O . ALA A 1 283 ? -11.404 10.250 9.410 1.00 96.19 283 ALA A O 1
ATOM 2191 N N . GLU A 1 284 ? -13.083 11.004 10.706 1.00 96.19 284 GLU A N 1
ATOM 2192 C CA . GLU A 1 284 ? -14.024 11.301 9.621 1.00 96.19 284 GLU A CA 1
ATOM 2193 C C . GLU A 1 284 ? -13.397 12.183 8.530 1.00 96.19 284 GLU A C 1
ATOM 2195 O O . GLU A 1 284 ? -12.762 13.199 8.818 1.00 96.19 284 GLU A O 1
ATOM 2200 N N . GLY A 1 285 ? -13.545 11.776 7.265 1.00 94.31 285 GLY A N 1
ATOM 2201 C CA . GLY A 1 285 ? -12.936 12.445 6.108 1.00 94.31 285 GLY A CA 1
ATOM 2202 C C . GLY A 1 285 ? -11.418 12.242 5.980 1.00 94.31 285 GLY A C 1
ATOM 2203 O O . GLY A 1 285 ? -10.818 12.658 4.990 1.00 94.31 285 GLY A O 1
ATOM 2204 N N . GLY A 1 286 ? -10.792 11.564 6.942 1.00 96.81 286 GLY A N 1
ATOM 2205 C CA . GLY A 1 286 ? -9.351 11.382 7.060 1.00 96.81 286 GLY A CA 1
ATOM 2206 C C . GLY A 1 286 ? -8.919 9.917 7.030 1.00 96.81 286 GLY A C 1
ATOM 2207 O O . GLY A 1 286 ? -9.406 9.109 6.226 1.00 96.81 286 GLY A O 1
ATOM 2208 N N . THR A 1 287 ? -7.930 9.585 7.858 1.00 97.81 287 THR A N 1
ATOM 2209 C CA . THR A 1 287 ? -7.303 8.262 7.950 1.00 97.81 287 THR A CA 1
ATOM 2210 C C . THR A 1 287 ? -7.150 7.824 9.406 1.00 97.81 287 THR A C 1
ATOM 2212 O O . THR A 1 287 ? -6.652 8.583 10.234 1.00 97.81 287 THR A O 1
ATOM 2215 N N . LEU A 1 288 ? -7.533 6.580 9.697 1.00 97.69 288 LEU A N 1
ATOM 2216 C CA . LEU A 1 288 ? -7.272 5.904 10.965 1.00 97.69 288 LEU A CA 1
ATOM 2217 C C . LEU A 1 288 ? -6.125 4.904 10.777 1.00 97.69 288 LEU A C 1
ATOM 2219 O O . LEU A 1 288 ? -6.244 3.951 10.002 1.00 97.69 288 LEU A O 1
ATOM 2223 N N . PHE A 1 289 ? -5.024 5.124 11.487 1.00 97.56 289 PHE A N 1
ATOM 2224 C CA . PHE A 1 289 ? -3.898 4.206 11.577 1.00 97.56 289 PHE A CA 1
ATOM 2225 C C . PHE A 1 289 ? -4.027 3.327 12.825 1.00 97.56 289 PHE A C 1
ATOM 2227 O O . PHE A 1 289 ? -4.075 3.844 13.939 1.00 97.56 289 PHE A O 1
ATOM 2234 N N . ILE A 1 290 ? -4.084 2.010 12.627 1.00 96.25 290 ILE A N 1
ATOM 2235 C CA . ILE A 1 290 ? -4.185 0.998 13.681 1.00 96.25 290 ILE A CA 1
ATOM 2236 C C . ILE A 1 290 ? -2.858 0.243 13.758 1.00 96.25 290 ILE A C 1
ATOM 2238 O O . ILE A 1 290 ? -2.575 -0.588 12.892 1.00 96.25 290 ILE A O 1
ATOM 2242 N N . ASP A 1 291 ? -2.052 0.523 14.777 1.00 94.38 291 ASP A N 1
ATOM 2243 C CA . ASP A 1 291 ? -0.824 -0.223 15.041 1.00 94.38 291 ASP A CA 1
ATOM 2244 C C . ASP A 1 291 ? -1.095 -1.470 15.887 1.00 94.38 291 ASP A C 1
ATOM 2246 O O . ASP A 1 291 ? -2.041 -1.533 16.676 1.00 94.38 291 ASP A O 1
ATOM 2250 N N . GLU A 1 292 ? -0.264 -2.481 15.658 1.00 93.94 292 GLU A N 1
ATOM 2251 C CA . GLU A 1 292 ? -0.361 -3.819 16.236 1.00 93.94 292 GLU A CA 1
ATOM 2252 C C . GLU A 1 292 ? -1.778 -4.428 16.168 1.00 93.94 292 GLU A C 1
ATOM 2254 O O . GLU A 1 292 ? -2.307 -4.968 17.139 1.00 93.94 292 GLU A O 1
ATOM 2259 N N . ILE A 1 293 ? -2.388 -4.408 14.973 1.00 95.00 293 ILE A N 1
ATOM 2260 C CA . ILE A 1 293 ? -3.761 -4.898 14.727 1.00 95.00 293 ILE A CA 1
ATOM 2261 C C . ILE A 1 293 ? -3.996 -6.342 15.204 1.00 95.00 293 ILE A C 1
ATOM 2263 O O . ILE A 1 293 ? -5.114 -6.713 15.557 1.00 95.00 293 ILE A O 1
ATOM 2267 N N . CYS A 1 294 ? -2.946 -7.164 15.241 1.00 94.19 294 CYS A N 1
ATOM 2268 C CA . CYS A 1 294 ? -3.009 -8.546 15.714 1.00 94.19 294 CYS A CA 1
ATOM 2269 C C . CYS A 1 294 ? -3.230 -8.682 17.230 1.00 94.19 294 CYS A C 1
ATOM 2271 O O . CYS A 1 294 ? -3.532 -9.783 17.686 1.00 94.19 294 CYS A O 1
ATOM 2273 N N . GLU A 1 295 ? -3.090 -7.605 18.006 1.00 92.56 295 GLU A N 1
ATOM 2274 C CA . GLU A 1 295 ? -3.447 -7.573 19.431 1.00 92.56 295 GLU A CA 1
ATOM 2275 C C . GLU A 1 295 ? -4.940 -7.293 19.647 1.00 92.56 295 GLU A C 1
ATOM 2277 O O . GLU A 1 295 ? -5.442 -7.409 20.763 1.00 92.56 295 GLU A O 1
ATOM 2282 N N . LEU A 1 296 ? -5.683 -6.941 18.589 1.00 93.38 296 LEU A N 1
ATOM 2283 C CA . LEU A 1 296 ? -7.106 -6.650 18.701 1.00 93.38 296 LEU A CA 1
ATOM 2284 C C . LEU A 1 296 ? -7.887 -7.930 19.072 1.00 93.38 296 LEU A C 1
ATOM 2286 O O . LEU A 1 296 ? -7.823 -8.915 18.331 1.00 93.38 296 LEU A O 1
ATOM 2290 N N . PRO A 1 297 ? -8.693 -7.931 20.149 1.00 92.56 297 PRO A N 1
ATOM 2291 C CA . PRO A 1 297 ? -9.494 -9.091 20.535 1.00 92.56 297 PRO A CA 1
ATOM 2292 C C . PRO A 1 297 ? -10.464 -9.550 19.435 1.00 92.56 297 PRO A C 1
ATOM 2294 O O . PRO A 1 297 ? -11.091 -8.729 18.760 1.00 92.56 297 PRO A O 1
ATOM 2297 N N . LEU A 1 298 ? -10.672 -10.867 19.303 1.00 92.12 298 LEU A N 1
ATOM 2298 C CA . LEU A 1 298 ? -11.559 -11.473 18.291 1.00 92.12 298 LEU A CA 1
ATOM 2299 C C . LEU A 1 298 ? -12.971 -10.843 18.206 1.00 92.12 298 LEU A C 1
ATOM 2301 O O . LEU A 1 298 ? -13.459 -10.626 17.087 1.00 92.12 298 LEU A O 1
ATOM 2305 N N . PRO A 1 299 ? -13.657 -10.513 19.324 1.00 91.19 299 PRO A N 1
ATOM 2306 C CA . PRO A 1 299 ? -14.960 -9.849 19.252 1.00 91.19 299 PRO A CA 1
ATOM 2307 C C . PRO A 1 299 ? -14.888 -8.472 18.582 1.00 91.19 299 PRO A C 1
ATOM 2309 O O . PRO A 1 299 ? -15.807 -8.087 17.854 1.00 91.19 299 PRO A O 1
ATOM 2312 N N . LEU A 1 300 ? -13.788 -7.742 18.786 1.00 93.62 300 LEU A N 1
ATOM 2313 C CA . LEU A 1 300 ? -13.574 -6.424 18.194 1.00 93.62 300 LEU A CA 1
ATOM 2314 C C . LEU A 1 300 ? -13.142 -6.513 16.731 1.00 93.62 300 LEU A C 1
ATOM 2316 O O . LEU A 1 300 ? -13.557 -5.664 15.947 1.00 93.62 300 LEU A O 1
ATOM 2320 N N . GLN A 1 301 ? -12.428 -7.570 16.326 1.00 94.31 301 GLN A N 1
ATOM 2321 C CA . GLN A 1 301 ? -12.130 -7.835 14.911 1.00 94.31 301 GLN A CA 1
ATOM 2322 C C . GLN A 1 301 ? -13.417 -7.962 14.077 1.00 94.31 301 GLN A C 1
ATOM 2324 O O . GLN A 1 301 ? -13.513 -7.407 12.987 1.00 94.31 301 GLN A O 1
ATOM 2329 N N . THR A 1 302 ? -14.459 -8.602 14.622 1.00 91.81 302 THR A N 1
ATOM 2330 C CA . THR A 1 302 ? -15.765 -8.713 13.940 1.00 91.81 302 THR A CA 1
ATOM 2331 C C . THR A 1 302 ? -16.444 -7.346 13.778 1.00 91.81 302 THR A C 1
ATOM 2333 O O . THR A 1 302 ? -17.067 -7.070 12.753 1.00 91.81 302 THR A O 1
ATOM 2336 N N . LYS A 1 303 ? -16.318 -6.459 14.776 1.00 92.62 303 LYS A N 1
ATOM 2337 C CA . LYS A 1 303 ? -16.840 -5.085 14.685 1.00 92.62 303 LYS A CA 1
ATOM 2338 C C . LYS A 1 303 ? -16.050 -4.249 13.686 1.00 92.62 303 LYS A C 1
ATOM 2340 O O . LYS A 1 303 ? -16.661 -3.540 12.894 1.00 92.62 303 LYS A O 1
ATOM 2345 N N . LEU A 1 304 ? -14.724 -4.366 13.699 1.00 94.44 304 LEU A N 1
ATOM 2346 C CA . LEU A 1 304 ? -13.844 -3.706 12.740 1.00 94.44 304 LEU A CA 1
ATOM 2347 C C . LEU A 1 304 ? -14.187 -4.120 11.306 1.00 94.44 304 LEU A C 1
ATOM 2349 O O . LEU A 1 304 ? -14.382 -3.247 10.468 1.00 94.44 304 LEU A O 1
ATOM 2353 N N . LEU A 1 305 ? -14.334 -5.422 11.042 1.00 92.88 305 LEU A N 1
ATOM 2354 C CA . LEU A 1 305 ? -14.735 -5.931 9.729 1.00 92.88 305 LEU A CA 1
ATOM 2355 C C . LEU A 1 305 ? -16.040 -5.284 9.257 1.00 92.88 305 LEU A C 1
ATOM 2357 O O . LEU A 1 305 ? -16.110 -4.776 8.143 1.00 92.88 305 LEU A O 1
ATOM 2361 N N . ARG A 1 306 ? -17.045 -5.200 10.135 1.00 91.44 306 ARG A N 1
ATOM 2362 C CA . ARG A 1 306 ? -18.312 -4.545 9.800 1.00 91.44 306 ARG A CA 1
ATOM 2363 C C . ARG A 1 306 ? -18.133 -3.070 9.437 1.00 91.44 306 ARG A C 1
ATOM 2365 O O . ARG A 1 306 ? -18.788 -2.605 8.506 1.00 91.44 306 ARG A O 1
ATOM 2372 N N . VAL A 1 307 ? -17.271 -2.333 10.140 1.00 94.06 307 VAL A N 1
ATOM 2373 C CA . VAL A 1 307 ? -16.964 -0.936 9.787 1.00 94.06 307 VAL A CA 1
ATOM 2374 C C . VAL A 1 307 ? -16.280 -0.864 8.421 1.00 94.06 307 VAL A C 1
ATOM 2376 O O . VAL A 1 307 ? -16.669 -0.037 7.606 1.00 94.06 307 VAL A O 1
ATOM 2379 N N . LEU A 1 308 ? -15.323 -1.753 8.139 1.00 91.94 308 LEU A N 1
ATOM 2380 C CA . LEU A 1 308 ? -14.627 -1.809 6.848 1.00 91.94 308 LEU A CA 1
ATOM 2381 C C . LEU A 1 308 ? -15.568 -2.136 5.677 1.00 91.94 308 LEU A C 1
ATOM 2383 O O . LEU A 1 308 ? -15.387 -1.604 4.587 1.00 91.94 308 LEU A O 1
ATOM 2387 N N . GLU A 1 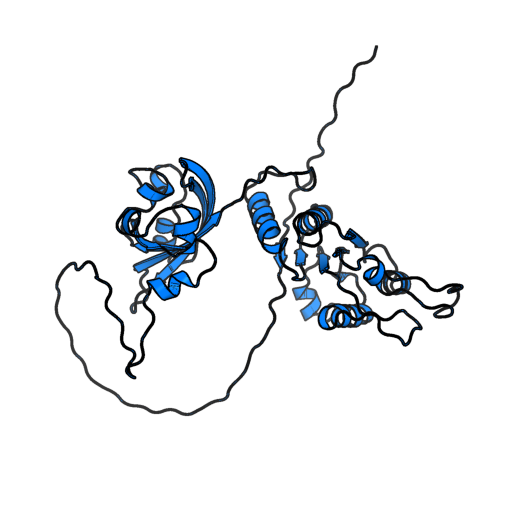309 ? -16.568 -2.991 5.892 1.00 90.06 309 GLU A N 1
ATOM 2388 C CA . GLU A 1 309 ? -17.532 -3.394 4.859 1.00 90.06 309 GLU A CA 1
ATOM 2389 C C . GLU A 1 309 ? -18.639 -2.360 4.633 1.00 90.06 309 GLU A C 1
ATOM 2391 O O . GLU A 1 309 ? -19.074 -2.146 3.503 1.00 90.06 309 GLU A O 1
ATOM 2396 N N . THR A 1 310 ? -19.136 -1.748 5.711 1.00 93.44 310 THR A N 1
ATOM 2397 C CA . THR A 1 310 ? -20.367 -0.938 5.666 1.00 93.44 310 THR A CA 1
ATOM 2398 C C . THR A 1 310 ? -20.132 0.559 5.824 1.00 93.44 310 THR A C 1
ATOM 2400 O O . THR A 1 310 ? -21.041 1.338 5.546 1.00 93.44 310 THR A O 1
ATOM 2403 N N . GLY A 1 311 ? -18.960 0.974 6.311 1.00 93.31 311 GLY A N 1
ATOM 2404 C CA . GLY A 1 311 ? -18.710 2.354 6.729 1.00 93.31 311 GLY A CA 1
ATOM 2405 C C . GLY A 1 311 ? -19.608 2.798 7.885 1.00 93.31 311 GLY A C 1
ATOM 2406 O O . GLY A 1 311 ? -19.861 3.984 8.040 1.00 93.31 311 GLY A O 1
ATOM 2407 N N . MET A 1 312 ? -20.158 1.865 8.670 1.00 95.19 312 MET A N 1
ATOM 2408 C CA . MET A 1 312 ? -21.081 2.173 9.763 1.00 95.19 312 MET A CA 1
ATOM 2409 C C . MET A 1 312 ? -20.467 1.800 11.104 1.00 95.19 312 MET A C 1
ATOM 2411 O O . MET A 1 312 ? -20.098 0.647 11.333 1.00 95.19 312 MET A O 1
ATOM 2415 N N . VAL A 1 313 ? -20.436 2.759 12.025 1.00 95.19 313 VAL A N 1
ATOM 2416 C CA . VAL A 1 313 ? -19.964 2.573 13.396 1.00 95.19 313 VAL A CA 1
ATOM 2417 C C . VAL A 1 313 ? -21.127 2.658 14.382 1.00 95.19 313 VAL A C 1
ATOM 2419 O O . VAL A 1 313 ? -22.108 3.363 14.155 1.00 95.19 313 VAL A O 1
ATOM 2422 N N . ARG A 1 314 ? -21.035 1.934 15.499 1.00 94.12 314 ARG A N 1
ATOM 2423 C CA . ARG A 1 314 ? -22.008 2.006 16.596 1.00 94.12 314 ARG A CA 1
ATOM 2424 C C . ARG A 1 314 ? -21.263 2.091 17.918 1.00 94.12 314 ARG A C 1
ATOM 2426 O O . ARG A 1 314 ? -20.454 1.212 18.212 1.00 94.12 314 ARG A O 1
ATOM 2433 N N . ARG A 1 315 ? -21.588 3.106 18.717 1.00 94.94 315 ARG A N 1
ATOM 2434 C CA . ARG A 1 315 ? -21.024 3.300 20.058 1.00 94.94 315 ARG A CA 1
ATOM 2435 C C . ARG A 1 315 ? -21.443 2.190 21.014 1.00 94.94 315 ARG A C 1
ATOM 2437 O O . ARG A 1 315 ? -22.536 1.627 20.899 1.00 94.94 315 ARG A O 1
ATOM 2444 N N . VAL A 1 316 ? -20.593 1.901 21.993 1.00 93.44 316 VAL A N 1
ATOM 2445 C CA . VAL A 1 316 ? -20.911 0.975 23.086 1.00 93.44 316 VAL A CA 1
ATOM 2446 C C . VAL A 1 316 ? -22.118 1.505 23.866 1.00 93.44 316 VAL A C 1
ATOM 2448 O O . VAL A 1 316 ? -22.206 2.696 24.162 1.00 93.44 316 VAL A O 1
ATOM 2451 N N . GLY A 1 317 ? -23.082 0.626 24.150 1.00 91.56 317 GLY A N 1
ATOM 2452 C CA . GLY A 1 317 ? -24.354 0.983 24.792 1.00 91.56 317 GLY A CA 1
ATOM 2453 C C . GLY A 1 317 ? -25.358 1.715 23.888 1.00 91.56 317 GLY A C 1
ATOM 2454 O O . GLY A 1 317 ? -26.501 1.904 24.292 1.00 91.56 317 GLY A O 1
ATOM 2455 N N . GLY A 1 318 ? -24.970 2.092 22.665 1.00 90.12 318 GLY A N 1
ATOM 2456 C CA . GLY A 1 318 ? -25.838 2.763 21.700 1.00 90.12 318 GLY A CA 1
ATOM 2457 C C . GLY A 1 318 ? -26.583 1.798 20.773 1.00 90.12 318 GLY A C 1
ATOM 2458 O O . GLY A 1 318 ? -26.131 0.685 20.487 1.00 90.12 318 GLY A O 1
ATOM 2459 N N . THR A 1 319 ? -27.726 2.245 20.254 1.00 89.88 319 THR A N 1
ATOM 2460 C CA . THR A 1 319 ? -28.525 1.521 19.246 1.00 89.88 319 THR A CA 1
ATOM 2461 C C . THR A 1 319 ? -28.412 2.119 17.843 1.00 89.88 319 THR A C 1
ATOM 2463 O O . THR A 1 319 ? -28.706 1.433 16.867 1.00 89.88 319 THR A O 1
ATOM 2466 N N . GLU A 1 320 ? -27.951 3.364 17.734 1.00 92.69 320 GLU A N 1
ATOM 2467 C CA . GLU A 1 320 ? -27.853 4.121 16.486 1.00 92.69 320 GLU A CA 1
ATOM 2468 C C . GLU A 1 320 ? -26.559 3.788 15.722 1.00 92.69 320 GLU A C 1
ATOM 2470 O O . GLU A 1 320 ? -25.465 3.824 16.293 1.00 92.69 320 GLU A O 1
ATOM 2475 N N . TYR A 1 321 ? -26.678 3.477 14.427 1.00 93.25 321 TYR A N 1
ATOM 2476 C CA . TYR A 1 321 ? -25.529 3.378 13.523 1.00 93.25 321 TYR A CA 1
ATOM 2477 C C . TYR A 1 321 ? -25.211 4.753 12.942 1.00 93.25 321 TYR A C 1
ATOM 2479 O O . TYR A 1 321 ? -26.110 5.477 12.520 1.00 93.25 321 TYR A O 1
ATOM 2487 N N . ARG A 1 322 ? -23.926 5.094 12.896 1.00 94.00 322 ARG A N 1
ATOM 2488 C CA . ARG A 1 322 ? -23.408 6.341 12.336 1.00 94.00 322 ARG A CA 1
ATOM 2489 C C . ARG A 1 322 ? -22.547 6.014 11.127 1.00 94.00 322 ARG A C 1
ATOM 2491 O O . ARG A 1 322 ? -21.639 5.191 11.237 1.00 94.00 322 ARG A O 1
ATOM 2498 N N . GLN A 1 323 ? -22.836 6.647 9.997 1.00 96.62 323 GLN A N 1
ATOM 2499 C CA . GLN A 1 323 ? -21.997 6.535 8.812 1.00 96.62 323 GLN A CA 1
ATOM 2500 C C . GLN A 1 323 ? -20.697 7.303 9.041 1.00 96.62 323 GLN A C 1
ATOM 2502 O O . GLN A 1 323 ? -20.732 8.425 9.545 1.00 96.62 323 GLN A O 1
ATOM 2507 N N . VAL A 1 324 ? -19.580 6.680 8.682 1.00 95.75 324 VAL A N 1
ATOM 2508 C CA . VAL A 1 324 ? -18.247 7.266 8.720 1.00 95.75 324 VAL A CA 1
ATOM 2509 C C . VAL A 1 324 ? -17.535 7.013 7.395 1.00 95.75 324 VAL A C 1
ATOM 2511 O O . VAL A 1 324 ? -17.576 5.903 6.860 1.00 95.75 324 VAL A O 1
ATOM 2514 N N . ASP A 1 325 ? -16.874 8.033 6.863 1.00 95.38 325 ASP A N 1
ATOM 2515 C CA . ASP A 1 325 ? -16.001 7.912 5.702 1.00 95.38 325 ASP A CA 1
ATOM 2516 C C . ASP A 1 325 ? -14.537 8.002 6.141 1.00 95.38 325 ASP A C 1
ATOM 2518 O O . ASP A 1 325 ? -13.942 9.080 6.185 1.00 95.38 325 ASP A O 1
ATOM 2522 N N . VAL A 1 326 ? -13.923 6.853 6.437 1.00 95.94 326 VAL A N 1
ATOM 2523 C CA . VAL A 1 326 ? -12.565 6.759 7.000 1.00 95.94 326 VAL A CA 1
ATOM 2524 C C . VAL A 1 326 ? -11.719 5.786 6.192 1.00 95.94 326 VAL A C 1
ATOM 2526 O O . VAL A 1 326 ? -12.109 4.641 5.967 1.00 95.94 326 VAL A O 1
ATOM 2529 N N . ARG A 1 327 ? -10.515 6.211 5.800 1.00 96.19 327 ARG A N 1
ATOM 2530 C CA . ARG A 1 327 ? -9.511 5.292 5.256 1.00 96.19 327 ARG A CA 1
ATOM 2531 C C . ARG A 1 327 ? -8.794 4.586 6.402 1.00 96.19 327 ARG A C 1
ATOM 2533 O O . ARG A 1 327 ? -8.327 5.250 7.319 1.00 96.19 327 ARG A O 1
ATOM 2540 N N . VAL A 1 328 ? -8.639 3.268 6.324 1.00 96.81 328 VAL A N 1
ATOM 2541 C CA . VAL A 1 328 ? -7.914 2.499 7.347 1.00 96.81 328 VAL A CA 1
ATOM 2542 C C . VAL A 1 328 ? -6.527 2.095 6.848 1.00 96.81 328 VAL A C 1
ATOM 2544 O O . VAL A 1 328 ? -6.366 1.600 5.731 1.00 96.81 328 VAL A O 1
ATOM 2547 N N . ILE A 1 329 ? -5.519 2.293 7.693 1.00 97.44 329 ILE A N 1
ATOM 2548 C CA . ILE A 1 329 ? -4.178 1.723 7.537 1.00 97.44 329 ILE A CA 1
ATOM 2549 C C . ILE A 1 329 ? -3.915 0.890 8.788 1.00 97.44 329 ILE A C 1
ATOM 2551 O O . ILE A 1 329 ? -4.045 1.399 9.892 1.00 97.44 329 ILE A O 1
ATOM 2555 N N . ALA A 1 330 ? -3.558 -0.377 8.634 1.00 96.94 330 ALA A N 1
ATOM 2556 C CA . ALA A 1 330 ? -3.233 -1.263 9.745 1.00 96.94 330 ALA A CA 1
ATOM 2557 C C . ALA A 1 330 ? -1.753 -1.647 9.707 1.00 96.94 330 ALA A C 1
ATOM 2559 O O . ALA A 1 330 ? -1.156 -1.722 8.631 1.00 96.94 330 ALA A O 1
ATOM 2560 N N . ALA A 1 331 ? -1.163 -1.927 10.862 1.00 95.81 331 ALA A N 1
ATOM 2561 C CA . ALA A 1 331 ? 0.205 -2.402 10.982 1.00 95.81 331 ALA A CA 1
ATOM 2562 C C . ALA A 1 331 ? 0.324 -3.543 11.993 1.00 95.81 331 ALA A C 1
ATOM 2564 O O . ALA A 1 331 ? -0.452 -3.638 12.937 1.00 95.81 331 ALA A O 1
ATOM 2565 N N . THR A 1 332 ? 1.292 -4.434 11.780 1.00 94.94 332 THR A N 1
ATOM 2566 C CA . THR A 1 332 ? 1.668 -5.456 12.767 1.00 94.94 332 THR A CA 1
ATOM 2567 C C . THR A 1 332 ? 3.067 -6.003 12.501 1.00 94.94 332 THR A C 1
ATOM 2569 O O . THR A 1 332 ? 3.557 -5.987 11.366 1.00 94.94 332 THR A O 1
ATOM 2572 N N . ASN A 1 333 ? 3.714 -6.500 13.552 1.00 92.75 333 ASN A N 1
ATOM 2573 C CA . ASN A 1 333 ? 4.921 -7.319 13.456 1.00 92.75 333 ASN A CA 1
ATOM 2574 C C . ASN A 1 333 ? 4.656 -8.838 13.408 1.00 92.75 333 ASN A C 1
ATOM 2576 O O . ASN A 1 333 ? 5.593 -9.603 13.175 1.00 92.75 333 ASN A O 1
ATOM 2580 N N . ARG A 1 334 ? 3.409 -9.281 13.619 1.00 91.81 334 ARG A N 1
ATOM 2581 C CA . ARG A 1 334 ? 3.050 -10.701 13.712 1.00 91.81 334 ARG A CA 1
ATOM 2582 C C . ARG A 1 334 ? 2.727 -11.301 12.347 1.00 91.81 334 ARG A C 1
ATOM 2584 O O . ARG A 1 334 ? 2.271 -10.618 11.429 1.00 91.81 334 ARG A O 1
ATOM 2591 N N . ASP A 1 335 ? 2.917 -12.614 12.232 1.00 91.44 335 ASP A N 1
ATOM 2592 C CA . ASP A 1 335 ? 2.468 -13.371 11.064 1.00 91.44 335 ASP A CA 1
ATOM 2593 C C . ASP A 1 335 ? 0.947 -13.560 11.109 1.00 91.44 335 ASP A C 1
ATOM 2595 O O . ASP A 1 335 ? 0.413 -14.468 11.750 1.00 91.44 335 ASP A O 1
ATOM 2599 N N . ILE A 1 336 ? 0.247 -12.672 10.407 1.00 91.62 336 ILE A N 1
ATOM 2600 C CA . ILE A 1 336 ? -1.213 -12.672 10.350 1.00 91.62 336 ILE A CA 1
ATOM 2601 C C . ILE A 1 336 ? -1.769 -13.941 9.686 1.00 91.62 336 ILE A C 1
ATOM 2603 O O . ILE A 1 336 ? -2.839 -14.402 10.065 1.00 91.62 336 ILE A O 1
ATOM 2607 N N . GLN A 1 337 ? -1.049 -14.544 8.730 1.00 90.00 337 GLN A N 1
ATOM 2608 C CA . GLN A 1 337 ? -1.515 -15.747 8.029 1.00 90.00 337 GLN A CA 1
ATOM 2609 C C . GLN A 1 337 ? -1.474 -16.961 8.958 1.00 90.00 337 GLN A C 1
ATOM 2611 O O . GLN A 1 337 ? -2.431 -17.735 9.004 1.00 90.00 337 GLN A O 1
ATOM 2616 N N . ALA A 1 338 ? -0.405 -17.089 9.749 1.00 93.44 338 ALA A N 1
ATOM 2617 C CA . ALA A 1 338 ? -0.318 -18.111 10.787 1.00 93.44 338 ALA A CA 1
ATOM 2618 C C . ALA A 1 338 ? -1.415 -17.925 11.850 1.00 93.44 338 ALA A C 1
ATOM 2620 O O . ALA A 1 338 ? -2.109 -18.878 12.202 1.00 93.44 338 ALA A O 1
ATOM 2621 N N . MET A 1 339 ? -1.649 -16.689 12.305 1.00 93.69 339 MET A N 1
ATOM 2622 C CA . MET A 1 339 ? -2.701 -16.405 13.289 1.00 93.69 339 MET A CA 1
ATOM 2623 C C . MET A 1 339 ? -4.111 -16.715 12.770 1.00 93.69 339 MET A C 1
ATOM 2625 O O . MET A 1 339 ? -4.945 -17.181 13.548 1.00 93.69 339 MET A O 1
ATOM 2629 N N . VAL A 1 340 ? -4.376 -16.499 11.477 1.00 92.81 340 VAL A N 1
ATOM 2630 C CA . VAL A 1 340 ? -5.637 -16.908 10.837 1.00 92.81 340 VAL A CA 1
ATOM 2631 C C . VAL A 1 340 ? -5.780 -18.428 10.831 1.00 92.81 340 VAL A C 1
ATOM 2633 O O . VAL A 1 340 ? -6.826 -18.942 11.225 1.00 92.81 340 VAL A O 1
ATOM 2636 N N . ALA A 1 341 ? -4.731 -19.163 10.449 1.00 93.62 341 ALA A N 1
ATOM 2637 C CA . ALA A 1 341 ? -4.751 -20.628 10.451 1.00 93.62 341 ALA A CA 1
ATOM 2638 C C . ALA A 1 341 ? -5.007 -21.217 11.853 1.00 93.62 341 ALA A C 1
ATOM 2640 O O . ALA A 1 341 ? -5.639 -22.262 11.986 1.00 93.62 341 ALA A O 1
ATOM 2641 N N . GLU A 1 342 ? -4.560 -20.521 12.897 1.00 94.25 342 GLU A N 1
ATOM 2642 C CA . GLU A 1 342 ? -4.746 -20.898 14.301 1.00 94.25 342 GLU A CA 1
ATOM 2643 C C . GLU A 1 342 ? -6.053 -20.370 14.924 1.00 94.25 342 GLU A C 1
ATOM 2645 O O . GLU A 1 342 ? -6.321 -20.618 16.099 1.00 94.25 342 GLU A O 1
ATOM 2650 N N . GLY A 1 343 ? -6.868 -19.614 14.179 1.00 91.56 343 GLY A N 1
ATOM 2651 C CA . GLY A 1 343 ? -8.114 -19.022 14.679 1.00 91.56 343 GLY A CA 1
ATOM 2652 C C . GLY A 1 343 ? -7.924 -17.879 15.686 1.00 91.56 343 GLY A C 1
ATOM 2653 O O . GLY A 1 343 ? -8.875 -17.503 16.374 1.00 91.56 343 GLY A O 1
ATOM 2654 N N . ARG A 1 344 ? -6.711 -17.316 15.778 1.00 89.69 344 ARG A N 1
ATOM 2655 C CA . ARG A 1 344 ? -6.366 -16.165 16.636 1.00 89.69 344 ARG A CA 1
ATOM 2656 C C . ARG A 1 344 ? -6.571 -14.814 15.942 1.00 89.69 344 ARG A C 1
ATOM 2658 O O . ARG A 1 344 ? -6.562 -13.780 16.604 1.00 89.69 344 ARG A O 1
ATOM 2665 N N . PHE A 1 345 ? -6.778 -14.821 14.629 1.00 93.12 345 PHE A N 1
ATOM 2666 C CA . PHE A 1 345 ? -7.152 -13.660 13.826 1.00 93.12 345 PHE A CA 1
ATOM 2667 C C . PHE A 1 345 ? -8.216 -14.074 12.798 1.00 93.12 345 PHE A C 1
ATOM 2669 O O . PHE A 1 345 ? -8.205 -15.222 12.352 1.00 93.12 345 PHE A O 1
ATOM 2676 N N . ARG A 1 346 ? -9.158 -13.187 12.468 1.00 83.94 346 ARG A N 1
ATOM 2677 C CA . ARG A 1 346 ? -10.288 -13.465 11.564 1.00 83.94 346 ARG A CA 1
ATOM 2678 C C . ARG A 1 346 ? -10.163 -12.797 10.207 1.00 83.94 346 ARG A C 1
ATOM 2680 O O . ARG A 1 346 ? -9.749 -11.619 10.162 1.00 83.94 346 ARG A O 1
#